Protein AF-A0A941DPS9-F1 (afdb_monomer)

Organism: NCBI:txid2828733

Solvent-accessible surface area (backbone atoms only — not comparable to full-atom values): 11671 Å² total; per-residue (Å²): 129,56,71,54,53,59,62,50,52,69,49,69,81,64,43,76,74,62,56,68,70,66,78,73,76,74,96,76,90,80,89,74,98,83,79,66,86,87,75,76,56,94,81,47,56,60,58,35,51,52,50,36,59,57,52,72,80,49,58,71,78,74,39,53,66,37,43,63,44,92,50,66,59,54,18,49,31,33,42,50,55,52,18,67,67,42,45,67,71,56,56,54,48,28,59,57,28,59,73,46,92,50,58,72,34,23,24,46,14,36,43,38,51,37,42,36,19,58,94,75,35,90,56,50,71,63,28,51,56,57,29,52,50,36,43,77,66,48,89,41,57,68,32,18,16,33,17,29,35,22,40,23,71,60,58,43,71,91,48,46,66,61,42,59,61,38,54,74,44,92,42,61,66,26,23,20,10,22,23,41,20,32,52,72,42,47,89,39,70,70,36,44,56,52,29,61,54,37,52,68,43,94,46,68,64,22,21,54,34,32,70,114

Secondary structure (DSSP, 8-state):
--HHHHHHHHHHTT-HHHHHHHTTS-------TTSSTTSS-SSSHHHHHHHHHHHTTS-HHHHGGGGG-SSHHHHHHHHHHHHHH--HHHHHHHHHHTT-SSHHHHHHHHHHHHHTTTTT-TTHHHHHHHHHHHHHH-S-HHHHHHHHHHHHHTT-GGGHHHHHHHTT-S-HHHHHHHHHHHHHTTTSHHHHHHHHHHTT-SSHHHHHHHH-

Foldseek 3Di:
DALLCVLCVLPVVLDPVNVVVPVPDDDDDDDDPPPPPPPDPPPCVVVLVVLLVVCLPDDLVVLLVQCVDPDPSSNSSSLSNQQCVLDPVVLVSLLVQCPDPDLSSNLSSLSSLLRHPPPVNPCLVVSLVSLLCQLVDPPDPSSVLSSLSSCLSSLVPVSLVSLLVQCPPPDPSNVLSSLQSLVSVVVDPSSLVSLVVQCVDPDPSSVVSSVD

InterPro domains:
  IPR004155 PBS lyase HEAT-like repeat [SM00567] (141-170)
  IPR004155 PBS lyase HEAT-like repeat [SM00567] (172-202)
  IPR011989 Armadillo-like helical [G3DSA:1.25.10.10] (41-211)
  IPR016024 Armadillo-type fold [SSF48371] (63-210)

Structure (mmCIF, N/CA/C/O backbone):
data_AF-A0A941DPS9-F1
#
_entry.id   AF-A0A941DPS9-F1
#
loop_
_atom_site.group_PDB
_atom_site.id
_atom_site.type_symbol
_atom_site.label_atom_id
_atom_site.label_alt_id
_atom_site.label_comp_id
_atom_site.label_asym_id
_atom_site.label_entity_id
_atom_site.label_seq_id
_atom_site.pdbx_PDB_ins_code
_atom_site.Cartn_x
_atom_site.Cartn_y
_atom_site.Cartn_z
_atom_site.occupancy
_atom_site.B_iso_or_equiv
_atom_site.auth_seq_id
_atom_site.auth_comp_id
_atom_site.auth_asym_id
_atom_site.auth_atom_id
_atom_site.pdbx_PDB_model_num
ATOM 1 N N . MET A 1 1 ? -11.766 -4.179 -10.931 1.00 48.03 1 MET A N 1
ATOM 2 C CA . MET A 1 1 ? -10.978 -2.941 -10.708 1.00 48.03 1 MET A CA 1
ATOM 3 C C . MET A 1 1 ? -9.519 -3.310 -10.480 1.00 48.03 1 MET A C 1
ATOM 5 O O . MET A 1 1 ? -9.296 -4.259 -9.739 1.00 48.03 1 MET A O 1
ATOM 9 N N . LYS A 1 2 ? -8.562 -2.593 -11.088 1.00 64.56 2 LYS A N 1
ATOM 10 C CA . LYS A 1 2 ? -7.108 -2.858 -10.969 1.00 64.56 2 LYS A CA 1
ATOM 11 C C . LYS A 1 2 ? -6.650 -2.672 -9.516 1.00 64.56 2 LYS A C 1
ATOM 13 O O . LYS A 1 2 ? -7.158 -1.764 -8.861 1.00 64.56 2 LYS A O 1
ATOM 18 N N . LYS A 1 3 ? -5.711 -3.470 -8.987 1.00 66.44 3 LYS A N 1
ATOM 19 C CA . LYS A 1 3 ? -5.347 -3.442 -7.545 1.00 66.44 3 LYS A CA 1
ATOM 20 C C . LYS A 1 3 ? -4.896 -2.052 -7.071 1.00 66.44 3 LYS A C 1
ATOM 22 O O . LYS A 1 3 ? -5.374 -1.577 -6.044 1.00 66.44 3 LYS A O 1
ATOM 27 N N . CYS A 1 4 ? -4.079 -1.351 -7.858 1.00 59.41 4 CYS A N 1
ATOM 28 C CA . CYS A 1 4 ? -3.656 0.015 -7.528 1.00 59.41 4 CYS A CA 1
ATOM 29 C C . CYS A 1 4 ? -4.832 1.004 -7.606 1.00 59.41 4 CYS A C 1
ATOM 31 O O . CYS A 1 4 ? -4.974 1.850 -6.737 1.00 59.41 4 CYS A O 1
ATOM 33 N N . GLN A 1 5 ? -5.766 0.827 -8.549 1.00 60.44 5 GLN A N 1
ATOM 34 C CA . GLN A 1 5 ? -7.027 1.582 -8.563 1.00 60.44 5 GLN A CA 1
ATOM 35 C C . GLN A 1 5 ? -7.910 1.281 -7.356 1.00 60.44 5 GLN A C 1
ATOM 37 O O . GLN A 1 5 ? -8.575 2.191 -6.915 1.00 60.44 5 GLN A O 1
ATOM 42 N N . GLN A 1 6 ? -7.940 0.062 -6.812 1.00 64.25 6 GLN A N 1
ATOM 43 C CA . GLN A 1 6 ? -8.721 -0.245 -5.603 1.00 64.25 6 GLN A CA 1
ATOM 44 C C . GLN A 1 6 ? -8.126 0.396 -4.346 1.00 64.25 6 GLN A C 1
ATOM 46 O O . GLN A 1 6 ? -8.851 0.721 -3.409 1.00 64.25 6 GLN A O 1
ATOM 51 N N . ILE A 1 7 ? -6.800 0.549 -4.314 1.00 62.88 7 ILE A N 1
ATOM 52 C CA . ILE A 1 7 ? -6.100 1.267 -3.249 1.00 62.88 7 ILE A CA 1
ATOM 53 C C . ILE A 1 7 ? -6.408 2.770 -3.373 1.00 62.88 7 ILE A C 1
ATOM 55 O O . ILE A 1 7 ? -6.784 3.383 -2.382 1.00 62.88 7 ILE A O 1
ATOM 59 N N . LEU A 1 8 ? -6.372 3.324 -4.591 1.00 51.59 8 LEU A N 1
ATOM 60 C CA . LEU A 1 8 ? -6.600 4.750 -4.870 1.00 51.59 8 LEU A CA 1
ATOM 61 C C . LEU A 1 8 ? -8.085 5.160 -4.975 1.00 51.59 8 LEU A C 1
ATOM 63 O O . LEU A 1 8 ? -8.436 6.317 -4.792 1.00 51.59 8 LEU A O 1
ATOM 67 N N . SER A 1 9 ? -9.012 4.260 -5.302 1.00 51.12 9 SER A N 1
ATOM 68 C CA . SER A 1 9 ? -10.447 4.582 -5.400 1.00 51.12 9 SER A CA 1
ATOM 69 C C . SER A 1 9 ? -11.035 4.868 -4.025 1.00 51.12 9 SER A C 1
ATOM 71 O O . SER A 1 9 ? -11.965 5.659 -3.909 1.00 51.12 9 SER A O 1
ATOM 73 N N . ARG A 1 10 ? -10.406 4.329 -2.973 1.00 55.97 10 ARG A N 1
ATOM 74 C CA . ARG A 1 10 ? -10.637 4.734 -1.583 1.00 55.97 10 ARG A CA 1
ATOM 75 C C . ARG A 1 10 ? -10.317 6.224 -1.334 1.00 55.97 10 ARG A C 1
ATOM 77 O O . ARG A 1 10 ? -10.737 6.737 -0.305 1.00 55.97 10 ARG A O 1
ATOM 84 N N . GLU A 1 11 ? -9.635 6.908 -2.266 1.00 42.12 11 GLU A N 1
ATOM 85 C CA . GLU A 1 11 ? -9.254 8.336 -2.226 1.00 42.12 11 GLU A CA 1
ATOM 86 C C . GLU A 1 11 ? -10.226 9.270 -2.974 1.00 42.12 11 GLU A C 1
ATOM 88 O O . GLU A 1 11 ? -10.460 10.403 -2.558 1.00 42.12 11 GLU A O 1
ATOM 93 N N . ARG A 1 12 ? -10.815 8.854 -4.109 1.00 41.12 12 ARG A N 1
ATOM 94 C CA . ARG A 1 12 ? -11.741 9.735 -4.869 1.00 41.12 12 ARG A CA 1
ATOM 95 C C . ARG A 1 12 ? -13.028 10.042 -4.097 1.00 41.12 12 ARG A C 1
ATOM 97 O O . ARG A 1 12 ? -13.607 11.114 -4.260 1.00 41.12 12 ARG A O 1
ATOM 104 N N . GLU A 1 13 ? -13.42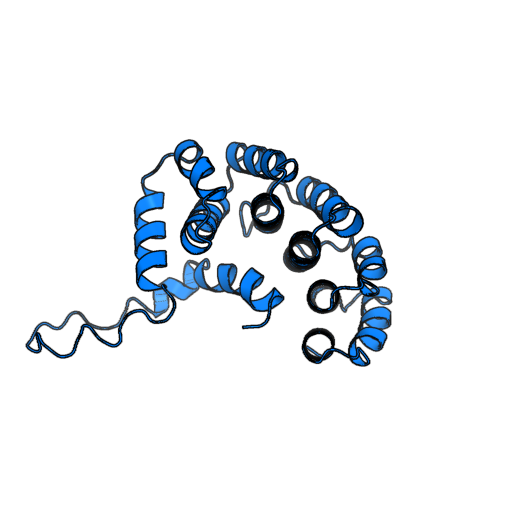4 9.126 -3.223 1.00 43.69 13 GLU A N 1
ATOM 105 C CA . GLU A 1 13 ? -14.581 9.230 -2.327 1.00 43.69 13 GLU A CA 1
ATOM 106 C C . GLU A 1 13 ? -14.266 10.011 -1.022 1.00 43.69 13 GLU A C 1
ATOM 108 O O . GLU A 1 13 ? -15.128 10.169 -0.149 1.00 43.69 13 GLU A O 1
ATOM 113 N N . SER A 1 14 ? -13.026 10.490 -0.834 1.00 40.88 14 SER A N 1
ATOM 114 C CA . SER A 1 14 ? -12.584 11.247 0.351 1.00 40.88 14 SER A CA 1
ATOM 115 C C . SER A 1 14 ? -12.301 12.729 0.090 1.00 40.88 14 SER A C 1
ATOM 117 O O . SER A 1 14 ? -11.953 13.435 1.033 1.00 40.88 14 SER A O 1
ATOM 119 N N . ASN A 1 15 ? -12.506 13.237 -1.132 1.00 39.66 15 ASN A N 1
ATOM 120 C CA . ASN A 1 15 ? -12.437 14.675 -1.404 1.00 39.66 15 ASN A CA 1
ATOM 121 C C . ASN A 1 15 ? -13.756 15.372 -0.983 1.00 39.66 15 ASN A C 1
ATOM 123 O O . ASN A 1 15 ? -14.803 15.096 -1.569 1.00 39.66 15 ASN A O 1
ATOM 127 N N . PRO A 1 16 ? -13.758 16.306 -0.011 1.00 40.34 16 PRO A N 1
ATOM 128 C CA . PRO A 1 16 ? -14.966 17.048 0.366 1.00 40.34 16 PRO A CA 1
ATOM 129 C C . PRO A 1 16 ? -15.559 17.868 -0.789 1.00 40.34 16 PRO A C 1
ATOM 131 O O . PRO A 1 16 ? -16.744 18.197 -0.762 1.00 40.34 16 PRO A O 1
ATOM 134 N N . GLU A 1 17 ? -14.750 18.212 -1.796 1.00 35.56 17 GLU A N 1
ATOM 135 C CA . GLU A 1 17 ? -15.192 18.974 -2.966 1.00 35.56 17 GLU A CA 1
ATOM 136 C C . GLU A 1 17 ? -15.944 18.121 -3.999 1.00 35.56 17 GLU A C 1
ATOM 138 O O . GLU A 1 17 ? -16.830 18.657 -4.662 1.00 35.56 17 GLU A O 1
ATOM 143 N N . SER A 1 18 ? -15.676 16.809 -4.103 1.00 37.94 18 SER A N 1
ATOM 144 C CA . SER A 1 18 ? -16.429 15.915 -5.005 1.00 37.94 18 SER A CA 1
ATOM 145 C C . SER A 1 18 ? -17.818 15.559 -4.462 1.00 37.94 18 SER A C 1
ATOM 147 O O . SER A 1 18 ? -18.744 15.337 -5.235 1.00 37.94 18 SER A O 1
ATOM 149 N N . LEU A 1 19 ? -17.997 15.597 -3.137 1.00 37.50 19 LEU A N 1
ATOM 150 C CA . LEU A 1 19 ? -19.280 15.347 -2.465 1.00 37.50 19 LEU A CA 1
ATOM 151 C C . LEU A 1 19 ? -20.280 16.509 -2.621 1.00 37.50 19 LEU A C 1
ATOM 153 O O . LEU A 1 19 ? -21.489 16.297 -2.615 1.00 37.50 19 LEU A O 1
ATOM 157 N N . ARG A 1 20 ? -19.807 17.749 -2.820 1.00 34.50 20 ARG A N 1
ATOM 158 C CA . ARG A 1 20 ? -20.691 18.928 -2.949 1.00 34.50 20 ARG A CA 1
ATOM 159 C C . ARG A 1 20 ? -21.483 18.972 -4.259 1.00 34.50 20 ARG A C 1
ATOM 161 O O . ARG A 1 20 ? -22.494 19.672 -4.319 1.00 34.50 20 ARG A O 1
ATOM 168 N N . SER A 1 21 ? -21.034 18.278 -5.305 1.00 33.59 21 SER A N 1
ATOM 169 C CA . SER A 1 21 ? -21.719 18.253 -6.605 1.00 33.59 21 SER A CA 1
ATOM 170 C C . SER A 1 21 ? -22.826 17.201 -6.701 1.00 33.59 21 SER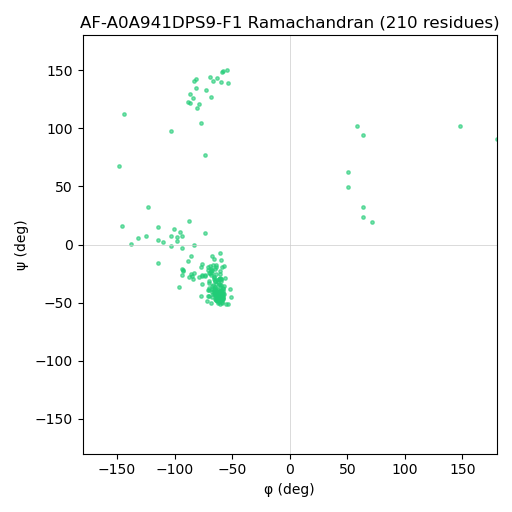 A C 1
ATOM 172 O O . SER A 1 21 ? -23.758 17.394 -7.480 1.00 33.59 21 SER A O 1
ATOM 174 N N . GLU A 1 22 ? -22.757 16.123 -5.916 1.00 36.16 22 GLU A N 1
ATOM 175 C CA . GLU A 1 22 ? -23.679 14.980 -6.027 1.00 36.16 22 GLU A CA 1
ATOM 176 C C . GLU A 1 22 ? -24.908 15.097 -5.102 1.00 36.16 22 GLU A C 1
ATOM 178 O O . GLU A 1 22 ? -25.978 14.591 -5.436 1.00 36.16 22 GLU A O 1
ATOM 183 N N . ASP A 1 23 ? -24.836 15.900 -4.033 1.00 32.00 23 ASP A N 1
ATOM 184 C CA . ASP A 1 23 ? -25.935 16.126 -3.072 1.00 32.00 23 ASP A CA 1
ATOM 185 C C . ASP A 1 23 ? -27.097 17.014 -3.592 1.00 32.00 23 ASP A C 1
ATOM 187 O O . ASP A 1 23 ? -27.980 17.416 -2.831 1.00 32.00 23 ASP A O 1
ATOM 191 N N . ARG A 1 24 ? -27.149 17.347 -4.893 1.00 29.64 24 ARG A N 1
ATOM 192 C CA . ARG A 1 24 ? -28.204 18.212 -5.472 1.00 29.64 24 ARG A CA 1
ATOM 193 C C . ARG A 1 24 ? -29.365 17.495 -6.165 1.00 29.64 24 ARG A C 1
ATOM 195 O O . ARG A 1 24 ? -30.235 18.176 -6.711 1.00 29.64 24 ARG A O 1
ATOM 202 N N . VAL A 1 25 ? -29.465 16.166 -6.116 1.00 29.55 25 VAL A N 1
ATOM 203 C CA . VAL A 1 25 ? -30.556 15.452 -6.805 1.00 29.55 25 VAL A CA 1
ATOM 204 C C . VAL A 1 25 ? -31.663 14.984 -5.848 1.00 29.55 25 VAL A C 1
ATOM 206 O O . VAL A 1 25 ? -31.616 13.918 -5.254 1.00 29.55 25 VAL A O 1
ATOM 209 N N . MET A 1 26 ? -32.711 15.815 -5.809 1.00 26.67 26 MET A N 1
ATOM 210 C CA . MET A 1 26 ? -34.135 15.501 -5.610 1.00 26.67 26 MET A CA 1
ATOM 211 C C . MET A 1 26 ? -34.617 14.873 -4.289 1.00 26.67 26 MET A C 1
ATOM 213 O O . MET A 1 26 ? -34.867 13.676 -4.179 1.00 26.67 26 MET A O 1
ATOM 217 N N . VAL A 1 27 ? -35.057 15.759 -3.390 1.00 30.56 27 VAL A N 1
ATOM 218 C CA . VAL A 1 27 ? -36.291 15.547 -2.620 1.00 30.56 27 VAL A CA 1
ATOM 219 C C . VAL A 1 27 ? -37.483 15.862 -3.531 1.00 30.56 27 VAL A C 1
ATOM 221 O O . VAL A 1 27 ? -37.798 17.026 -3.780 1.00 30.56 27 VAL A O 1
ATOM 224 N N . ARG A 1 28 ? -38.178 14.833 -4.025 1.00 27.39 28 ARG A N 1
ATOM 225 C CA . ARG A 1 28 ? -39.587 14.946 -4.431 1.00 27.39 28 ARG A CA 1
ATOM 226 C C . ARG A 1 28 ? -40.318 13.650 -4.097 1.00 27.39 28 ARG A C 1
ATOM 228 O O . ARG A 1 28 ? -40.038 12.592 -4.646 1.00 27.39 28 ARG A O 1
ATOM 235 N N . ALA A 1 29 ? -41.233 13.764 -3.142 1.00 35.91 29 ALA A N 1
ATOM 236 C CA . ALA A 1 29 ? -42.100 12.697 -2.676 1.00 35.91 29 ALA A CA 1
ATOM 237 C C . ALA A 1 29 ? -43.093 12.261 -3.766 1.00 35.91 29 ALA A C 1
ATOM 239 O O . ALA A 1 29 ? -43.680 13.107 -4.440 1.00 35.91 29 ALA A O 1
ATOM 240 N N . GLY A 1 30 ? -43.349 10.953 -3.867 1.00 31.77 30 GLY A N 1
ATOM 241 C CA . GLY A 1 30 ? -44.535 10.433 -4.549 1.00 31.77 30 GLY A CA 1
ATOM 242 C C . GLY A 1 30 ? -44.355 9.084 -5.244 1.00 31.77 30 GLY A C 1
ATOM 243 O O . GLY A 1 30 ? -43.892 9.040 -6.371 1.00 31.77 30 GLY A O 1
ATOM 244 N N . LYS A 1 31 ? -44.861 8.025 -4.593 1.00 39.06 31 LYS A N 1
ATOM 245 C CA . LYS A 1 31 ? -45.321 6.741 -5.167 1.00 39.06 31 LYS A CA 1
ATOM 246 C C . LYS A 1 31 ? -44.308 5.917 -5.986 1.00 39.06 31 LYS A C 1
ATOM 248 O O . LYS A 1 31 ? -44.212 6.117 -7.182 1.00 39.06 31 LYS A O 1
ATOM 253 N N . THR A 1 32 ? -43.744 4.869 -5.368 1.00 32.62 32 THR A N 1
ATOM 254 C CA . THR A 1 32 ? -43.595 3.503 -5.944 1.00 32.62 32 THR A CA 1
ATOM 255 C C . THR A 1 32 ? -42.895 2.588 -4.937 1.00 32.62 32 THR A C 1
ATOM 257 O O . THR A 1 32 ? -41.673 2.489 -4.907 1.00 32.62 32 THR A O 1
ATOM 260 N N . ASN A 1 33 ? -43.672 1.905 -4.098 1.00 33.22 33 ASN A N 1
ATOM 261 C CA . ASN A 1 33 ? -43.161 1.131 -2.963 1.00 33.22 33 ASN A CA 1
ATOM 262 C C . ASN A 1 33 ? -42.775 -0.327 -3.300 1.00 33.22 33 ASN A C 1
ATOM 264 O O . ASN A 1 33 ? -42.752 -1.148 -2.397 1.00 33.22 33 ASN A O 1
ATOM 268 N N . ASN A 1 34 ? -42.521 -0.685 -4.569 1.00 32.28 34 ASN A N 1
ATOM 269 C CA . ASN A 1 34 ? -42.306 -2.097 -4.949 1.00 32.28 34 ASN A CA 1
ATOM 270 C C . ASN A 1 34 ? -41.295 -2.355 -6.088 1.00 32.28 34 ASN A C 1
ATOM 272 O O . ASN A 1 34 ? -41.253 -3.454 -6.628 1.00 32.28 34 ASN A O 1
ATOM 276 N N . MET A 1 35 ? -40.452 -1.379 -6.444 1.00 29.36 35 MET A N 1
ATOM 277 C CA . MET A 1 35 ? -39.379 -1.552 -7.451 1.00 29.36 35 MET A CA 1
ATOM 278 C C . MET A 1 35 ? -37.981 -1.178 -6.930 1.00 29.36 35 MET A C 1
ATOM 280 O O . MET A 1 35 ? -37.020 -1.134 -7.688 1.00 29.36 35 MET A O 1
ATOM 284 N N . ILE A 1 36 ? -37.867 -0.890 -5.632 1.00 40.06 36 ILE A N 1
ATOM 285 C CA . ILE A 1 36 ? -36.700 -0.218 -5.046 1.00 40.06 36 ILE A CA 1
ATOM 286 C C . ILE A 1 36 ? -35.671 -1.227 -4.500 1.00 40.06 36 ILE A C 1
ATOM 288 O O . ILE A 1 36 ? -34.498 -0.911 -4.398 1.00 40.06 36 ILE A O 1
ATOM 292 N N . THR A 1 37 ? -36.032 -2.477 -4.206 1.00 37.91 37 THR A N 1
ATOM 293 C CA . THR A 1 37 ? -35.154 -3.359 -3.412 1.00 37.91 37 THR A CA 1
ATOM 294 C C . THR A 1 37 ? -34.135 -4.186 -4.203 1.00 37.91 37 THR A C 1
ATOM 296 O O . THR A 1 37 ? -33.199 -4.699 -3.599 1.00 37.91 37 THR A O 1
ATOM 299 N N . SER A 1 38 ? -34.248 -4.318 -5.530 1.00 36.94 38 SER A N 1
ATOM 300 C CA . SER A 1 38 ? -33.411 -5.262 -6.299 1.00 36.94 38 SER A CA 1
ATOM 301 C C . SER A 1 38 ? -32.184 -4.649 -6.989 1.00 36.94 38 SER A C 1
ATOM 303 O O . SER A 1 38 ? -31.488 -5.357 -7.717 1.00 36.94 38 SER A O 1
ATOM 305 N N . GLY A 1 39 ? -31.917 -3.349 -6.809 1.00 44.03 39 GLY A N 1
ATOM 306 C CA . GLY A 1 39 ? -30.905 -2.631 -7.599 1.00 44.03 39 GLY A CA 1
ATOM 307 C C . GLY A 1 39 ? -29.987 -1.658 -6.857 1.00 44.03 39 GLY A C 1
ATOM 308 O O . GLY A 1 39 ? -29.160 -1.045 -7.519 1.00 44.03 39 GLY A O 1
ATOM 309 N N . ILE A 1 40 ? -30.111 -1.489 -5.536 1.00 50.19 40 ILE A N 1
ATOM 310 C CA . ILE A 1 40 ? -29.523 -0.319 -4.850 1.00 50.19 40 ILE A CA 1
ATOM 311 C C . ILE A 1 40 ? -28.050 -0.474 -4.457 1.00 50.19 40 ILE A C 1
ATOM 313 O O . ILE A 1 40 ? -27.358 0.532 -4.382 1.00 50.19 40 ILE A O 1
ATOM 317 N N . ASP A 1 41 ? -27.539 -1.685 -4.215 1.00 55.53 41 ASP A N 1
ATOM 318 C CA . ASP A 1 41 ? -26.205 -1.813 -3.607 1.00 55.53 41 ASP A CA 1
ATOM 319 C C . ASP A 1 41 ? -25.446 -3.064 -4.066 1.00 55.53 41 ASP A C 1
ATOM 321 O O . ASP A 1 41 ? -25.243 -4.006 -3.302 1.00 55.53 41 ASP A O 1
ATOM 325 N N . LYS A 1 42 ? -25.056 -3.120 -5.346 1.00 54.75 42 LYS A N 1
ATOM 326 C CA . LYS A 1 42 ? -24.281 -4.263 -5.871 1.00 54.75 42 LYS A CA 1
ATOM 327 C C . LYS A 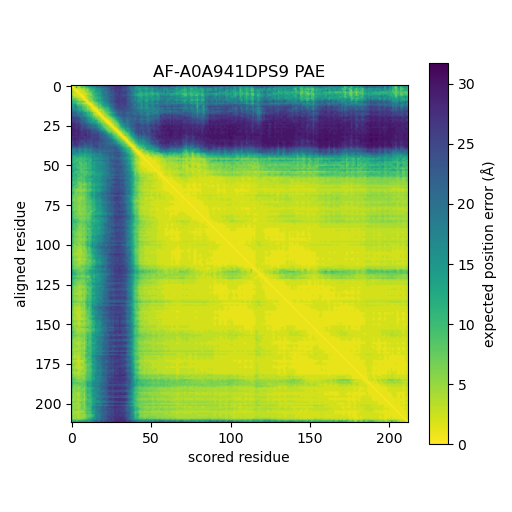1 42 ? -22.849 -4.319 -5.327 1.00 54.75 42 LYS A C 1
ATOM 329 O O . LYS A 1 42 ? -22.288 -5.409 -5.249 1.00 54.75 42 LYS A O 1
ATOM 334 N N . ASP A 1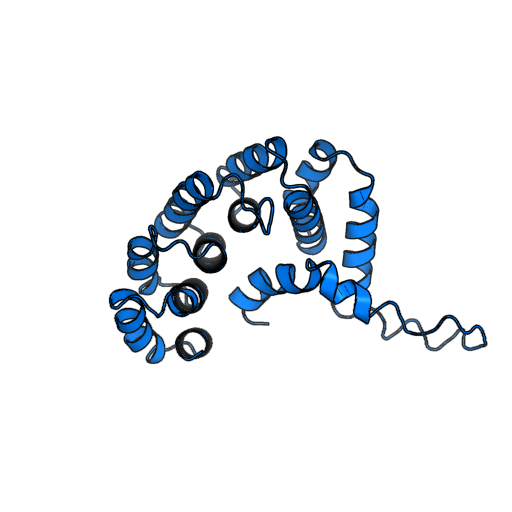 43 ? -22.308 -3.179 -4.900 1.00 59.56 43 ASP A N 1
ATOM 335 C CA . ASP A 1 43 ? -20.900 -3.029 -4.518 1.00 59.56 43 ASP A CA 1
ATOM 336 C C . ASP A 1 43 ? -20.695 -2.712 -3.021 1.00 59.56 43 ASP A C 1
ATOM 338 O O . ASP A 1 43 ? -19.562 -2.537 -2.560 1.00 59.56 43 ASP A O 1
ATOM 342 N N . GLY A 1 44 ? -21.775 -2.683 -2.229 1.00 67.06 44 GLY A N 1
ATOM 343 C CA . GLY A 1 44 ? -21.726 -2.364 -0.798 1.00 67.06 44 GLY A CA 1
ATOM 344 C C . GLY A 1 44 ? -21.436 -0.886 -0.506 1.00 67.06 44 GLY A C 1
ATOM 345 O O . GLY A 1 44 ? -20.975 -0.561 0.589 1.00 67.06 44 GLY A O 1
ATOM 346 N N . GLU A 1 45 ? -21.647 0.002 -1.477 1.00 67.94 45 GLU A N 1
ATOM 347 C CA . GLU A 1 45 ? -21.470 1.451 -1.370 1.00 67.94 45 GLU A CA 1
ATOM 348 C C . GLU A 1 45 ? -22.433 2.070 -0.360 1.00 67.94 45 GLU A C 1
ATOM 350 O O . GLU A 1 45 ? -22.010 2.870 0.477 1.00 67.94 45 GLU A O 1
ATOM 355 N N . SER A 1 46 ? -23.704 1.654 -0.367 1.00 75.94 46 SER A N 1
ATOM 356 C CA . SER A 1 46 ? -24.685 2.160 0.603 1.00 75.94 46 SER A CA 1
ATOM 357 C C . SER A 1 46 ? -24.293 1.744 2.018 1.00 75.94 46 SER A C 1
ATOM 359 O O . SER A 1 46 ? -24.274 2.566 2.938 1.00 75.94 46 SER A O 1
ATOM 361 N N . LEU A 1 47 ? -23.892 0.480 2.190 1.00 74.50 47 LEU A N 1
ATOM 362 C CA . LEU A 1 47 ? -23.377 -0.008 3.467 1.00 74.50 47 LEU A CA 1
ATOM 363 C C . LEU A 1 47 ? -22.103 0.738 3.893 1.00 74.50 47 LEU A C 1
ATOM 365 O O . LEU A 1 47 ? -21.978 1.119 5.056 1.00 74.50 47 LEU A O 1
ATOM 369 N N . ARG A 1 48 ? -21.170 0.995 2.969 1.00 70.38 48 ARG A N 1
ATOM 370 C CA . ARG A 1 48 ? -19.937 1.748 3.241 1.00 70.38 48 ARG A CA 1
ATOM 371 C C . ARG A 1 48 ? -20.241 3.166 3.718 1.00 70.38 48 ARG A C 1
ATOM 373 O O . ARG A 1 48 ? -19.637 3.602 4.696 1.00 70.38 48 ARG A O 1
ATOM 380 N N . LEU A 1 49 ? -21.165 3.869 3.062 1.00 74.00 49 LEU A N 1
ATOM 381 C CA . LEU A 1 49 ? -21.571 5.225 3.439 1.00 74.00 49 LEU A CA 1
ATOM 382 C C . LEU A 1 49 ? -22.218 5.254 4.823 1.00 74.00 49 LEU A C 1
ATOM 384 O O . LEU A 1 49 ? -21.874 6.113 5.632 1.00 74.00 49 LEU A O 1
ATOM 388 N N . LEU A 1 50 ? -23.095 4.295 5.127 1.00 80.50 50 LEU A N 1
ATOM 389 C CA . LEU A 1 50 ? -23.728 4.186 6.443 1.00 80.50 50 LEU A CA 1
ATOM 390 C C . LEU A 1 50 ? -22.705 3.901 7.546 1.00 80.50 50 LEU A C 1
ATOM 392 O O . LEU A 1 50 ? -22.734 4.557 8.587 1.00 80.50 50 LEU A O 1
ATOM 396 N N . VAL A 1 51 ? -21.769 2.976 7.308 1.00 80.31 51 VAL A N 1
ATOM 397 C CA . VAL A 1 51 ? -20.676 2.694 8.250 1.00 80.31 51 VAL A CA 1
ATOM 398 C C . VAL A 1 51 ? -19.804 3.936 8.434 1.00 80.31 51 VAL A C 1
ATOM 400 O O . VAL A 1 51 ? -19.545 4.332 9.565 1.00 80.31 51 VAL A O 1
ATOM 403 N N . ALA A 1 52 ? -19.401 4.604 7.351 1.00 78.31 52 ALA A N 1
ATOM 404 C CA . ALA A 1 52 ? -18.596 5.820 7.430 1.00 78.31 52 ALA A CA 1
ATOM 405 C C . ALA A 1 52 ? -19.322 6.943 8.189 1.00 78.31 52 ALA A C 1
ATOM 407 O O . ALA A 1 52 ? -18.713 7.619 9.012 1.00 78.31 52 ALA A O 1
ATOM 408 N N . GLN A 1 53 ? -20.624 7.125 7.958 1.00 82.25 53 GLN A N 1
ATOM 409 C CA . GLN A 1 53 ? -21.437 8.102 8.677 1.00 82.25 53 GLN A CA 1
ATOM 410 C C . GLN A 1 53 ? -21.526 7.773 10.170 1.00 82.25 53 GLN A C 1
ATOM 412 O O . GLN A 1 53 ? -21.433 8.679 10.996 1.00 82.25 53 GLN A O 1
ATOM 417 N N . ALA A 1 54 ? -21.672 6.492 10.517 1.00 85.75 54 ALA A N 1
ATOM 418 C CA . ALA A 1 54 ? -21.702 6.049 11.904 1.00 85.75 54 ALA A CA 1
ATOM 419 C C . ALA A 1 54 ? -20.365 6.302 12.616 1.00 85.75 54 ALA A C 1
ATOM 421 O O . ALA A 1 54 ? -20.363 6.765 13.750 1.00 85.75 54 ALA A O 1
ATOM 422 N N . LEU A 1 55 ? -19.229 6.062 11.955 1.00 88.94 55 LEU A N 1
ATOM 423 C CA . LEU A 1 55 ? -17.903 6.220 12.565 1.00 88.94 55 LEU A CA 1
ATOM 424 C C . LEU A 1 55 ? -17.536 7.681 12.876 1.00 88.94 55 LEU A C 1
ATOM 426 O O . LEU A 1 55 ? -16.744 7.923 13.783 1.00 88.94 55 LEU A O 1
ATOM 430 N N . ARG A 1 56 ? -18.145 8.668 12.206 1.00 88.25 56 ARG A N 1
ATOM 431 C CA . ARG A 1 56 ? -17.885 10.100 12.467 1.00 88.25 56 ARG A CA 1
ATOM 432 C C . ARG A 1 56 ? -18.190 10.530 13.900 1.00 88.25 56 ARG A C 1
ATOM 434 O O . ARG A 1 56 ? -17.559 11.455 14.396 1.00 88.25 56 ARG A O 1
ATOM 441 N N . SER A 1 57 ? -19.152 9.888 14.562 1.00 88.94 57 SER A N 1
ATOM 442 C CA . SER A 1 57 ? -19.504 10.208 15.950 1.00 88.94 57 SER A CA 1
ATOM 443 C C . SER A 1 57 ? -18.642 9.478 16.982 1.00 88.94 57 SER A C 1
ATOM 445 O O . SER A 1 57 ? -18.722 9.795 18.168 1.00 88.94 57 SER A O 1
ATOM 447 N N . TYR A 1 58 ? -17.823 8.512 16.558 1.00 92.25 58 TYR A N 1
ATOM 448 C CA . TYR A 1 58 ? -16.983 7.729 17.459 1.00 92.25 58 TYR A CA 1
ATOM 449 C C . TYR A 1 58 ? -15.692 8.489 17.776 1.00 92.25 58 TYR A C 1
ATOM 451 O O . TYR A 1 58 ? -15.102 9.077 16.865 1.00 92.25 58 TYR A O 1
ATOM 459 N N . PRO A 1 59 ? -15.192 8.440 19.024 1.00 94.38 59 PRO A N 1
ATOM 460 C CA . PRO A 1 59 ? -13.822 8.834 19.338 1.00 94.38 59 PRO A CA 1
ATOM 461 C C . PRO A 1 59 ? -12.816 8.014 18.528 1.00 94.38 59 PRO A C 1
ATOM 463 O O . PRO A 1 59 ? -13.072 6.855 18.199 1.00 94.38 59 PRO A O 1
ATOM 466 N N . THR A 1 60 ? -11.668 8.601 18.207 1.00 93.44 60 THR A N 1
ATOM 467 C CA . THR A 1 60 ? -10.685 8.011 17.286 1.00 93.44 60 THR A CA 1
ATOM 468 C C . THR A 1 60 ? -10.174 6.656 17.754 1.00 93.44 60 THR A C 1
ATOM 470 O O . THR A 1 60 ? -10.110 5.706 16.977 1.00 93.44 60 THR A O 1
ATOM 473 N N . GLU A 1 61 ? -9.907 6.529 19.043 1.00 94.44 61 GLU A N 1
ATOM 474 C CA . GLU A 1 61 ? -9.452 5.303 19.687 1.00 94.44 61 GLU A CA 1
ATOM 475 C C . GLU A 1 61 ? -10.501 4.188 19.594 1.00 94.44 61 GLU A C 1
ATOM 477 O O . GLU A 1 61 ? -10.163 3.012 19.500 1.00 94.44 61 GLU A O 1
ATOM 482 N N . SER A 1 62 ? -11.789 4.546 19.559 1.00 95.38 62 SER A N 1
ATOM 483 C CA . SER A 1 62 ? -12.876 3.577 19.377 1.00 95.38 62 SER A CA 1
ATOM 484 C C . SER A 1 62 ? -13.002 3.095 17.929 1.00 95.38 62 SER A C 1
ATOM 486 O O . SER A 1 62 ? -13.643 2.077 17.683 1.00 95.38 62 SER A O 1
ATOM 488 N N . ILE A 1 63 ? -12.398 3.801 16.966 1.00 95.38 63 ILE A N 1
ATOM 489 C CA . ILE A 1 63 ? -12.394 3.412 15.549 1.00 95.38 63 ILE A CA 1
ATOM 490 C C . ILE A 1 63 ? -11.286 2.398 15.256 1.00 95.38 63 ILE A C 1
ATOM 492 O O . ILE A 1 63 ? -11.428 1.557 14.369 1.00 95.38 63 ILE A O 1
ATOM 496 N N . HIS A 1 64 ? -10.188 2.455 16.008 1.00 96.12 64 HIS A N 1
ATOM 497 C CA . HIS A 1 64 ? -8.991 1.648 15.783 1.00 96.12 64 HIS A CA 1
ATOM 498 C C . HIS A 1 64 ? -9.242 0.137 15.636 1.00 96.12 64 HIS A C 1
ATOM 500 O O . HIS A 1 64 ? -8.751 -0.422 14.653 1.00 96.12 64 HIS A O 1
ATOM 506 N N . PRO A 1 65 ? -10.067 -0.532 16.469 1.00 95.75 65 PRO A N 1
ATOM 507 C CA . PRO A 1 65 ? -10.333 -1.963 16.300 1.00 95.75 65 PRO A CA 1
ATOM 508 C C . PRO A 1 65 ? -10.983 -2.316 14.953 1.00 95.75 65 PRO A C 1
ATOM 510 O O . PRO A 1 65 ? -10.758 -3.401 14.416 1.00 95.75 65 PRO A O 1
ATOM 513 N N . PHE A 1 66 ? -11.754 -1.397 14.358 1.00 94.94 66 PHE A N 1
ATOM 514 C CA . PHE A 1 66 ? -12.383 -1.619 13.053 1.00 94.94 66 PHE A CA 1
ATOM 515 C C . PHE A 1 66 ? -11.370 -1.654 11.907 1.00 94.94 66 PHE A C 1
ATOM 517 O O . PHE A 1 66 ? -11.671 -2.218 10.856 1.00 94.94 66 PHE A O 1
ATOM 524 N N . LEU A 1 67 ? -10.156 -1.130 12.103 1.00 94.69 67 LEU A N 1
ATOM 525 C CA . LEU A 1 67 ? -9.053 -1.288 11.153 1.00 94.69 67 LEU A CA 1
ATOM 526 C C . LEU A 1 67 ? -8.607 -2.750 11.035 1.00 94.69 67 LEU A C 1
ATOM 528 O O . LEU A 1 67 ? -8.031 -3.131 10.025 1.00 94.69 67 LEU A O 1
ATOM 532 N N . GLU A 1 68 ? -8.902 -3.604 12.012 1.00 95.50 68 GLU A N 1
ATOM 533 C CA . GLU A 1 68 ? -8.503 -5.017 12.011 1.00 95.50 68 GLU A CA 1
ATOM 534 C C . GLU A 1 68 ? -9.634 -5.984 11.647 1.00 95.50 68 GLU A C 1
ATOM 536 O O . GLU A 1 68 ? -9.419 -7.206 11.585 1.00 95.50 68 GLU A O 1
ATOM 541 N N . ASP A 1 69 ? -10.830 -5.447 11.396 1.00 93.94 69 ASP A N 1
ATOM 542 C CA . ASP A 1 69 ? -12.032 -6.215 11.086 1.00 93.94 69 ASP A CA 1
ATOM 543 C C . ASP A 1 69 ? -11.789 -7.165 9.904 1.00 93.94 69 ASP A C 1
ATOM 545 O O . ASP A 1 69 ? -10.980 -6.877 9.031 1.00 93.94 69 ASP A O 1
ATOM 549 N N . LYS A 1 70 ? -12.455 -8.320 9.825 1.00 90.00 70 LYS A N 1
ATOM 550 C CA . LYS A 1 70 ? -12.272 -9.244 8.685 1.00 90.00 70 LYS A CA 1
ATOM 551 C C . LYS A 1 70 ? -12.931 -8.726 7.405 1.00 90.00 70 LYS A C 1
ATOM 553 O O . LYS A 1 70 ? -12.457 -9.032 6.306 1.00 90.00 70 LYS A O 1
ATOM 558 N N . ASN A 1 71 ? -13.972 -7.911 7.527 1.00 85.06 71 ASN A N 1
ATOM 559 C CA . ASN A 1 71 ? -14.673 -7.289 6.422 1.00 85.06 71 ASN A CA 1
ATOM 560 C C . ASN A 1 71 ? -13.891 -6.077 5.894 1.00 85.06 71 ASN A C 1
ATOM 562 O O . ASN A 1 71 ? -13.634 -5.099 6.596 1.00 85.06 71 ASN A O 1
ATOM 566 N N . VAL A 1 72 ? -13.532 -6.132 4.612 1.00 83.06 72 VAL A N 1
ATOM 567 C CA . VAL A 1 72 ? -12.778 -5.067 3.943 1.00 83.06 72 VAL A CA 1
ATOM 568 C C . VAL A 1 72 ? -13.528 -3.732 3.916 1.00 83.06 72 VAL A C 1
ATOM 570 O O . VAL A 1 72 ? -12.877 -2.689 3.954 1.00 83.06 72 VAL A O 1
ATOM 573 N N . LEU A 1 73 ? -14.866 -3.739 3.887 1.00 81.81 73 LEU A N 1
ATOM 574 C CA . LEU A 1 73 ? -15.677 -2.519 3.899 1.00 81.81 73 LEU A CA 1
ATOM 575 C C . LEU A 1 73 ? -15.552 -1.789 5.238 1.00 81.81 73 LEU A C 1
ATOM 577 O O . LEU A 1 73 ? -15.311 -0.585 5.245 1.00 81.81 73 LEU A O 1
ATOM 581 N N . VAL A 1 74 ? -15.632 -2.528 6.349 1.00 87.81 74 VAL A N 1
ATOM 582 C CA . VAL A 1 74 ? -15.486 -1.980 7.707 1.00 87.81 74 VAL A CA 1
ATOM 583 C C . VAL A 1 74 ? -14.090 -1.388 7.887 1.00 87.81 74 VAL A C 1
ATOM 585 O O . VAL A 1 74 ? -13.965 -0.210 8.222 1.00 87.81 74 VAL A O 1
ATOM 588 N N . ARG A 1 75 ? -13.041 -2.150 7.539 1.00 90.75 75 ARG A N 1
ATOM 589 C CA . ARG A 1 75 ? -11.653 -1.656 7.602 1.00 90.75 75 ARG A CA 1
ATOM 590 C C . ARG A 1 75 ? -11.425 -0.409 6.756 1.00 90.75 75 ARG A C 1
ATOM 592 O O . ARG A 1 75 ? -10.732 0.505 7.189 1.00 90.75 75 ARG A O 1
ATOM 599 N N . SER A 1 76 ? -11.983 -0.369 5.545 1.00 84.50 76 SER A N 1
ATOM 600 C CA . SER A 1 76 ? -11.790 0.763 4.628 1.00 84.50 76 SER A CA 1
ATOM 601 C C . SER A 1 76 ? -12.521 2.016 5.114 1.00 84.50 76 SER A C 1
ATOM 603 O O . SER A 1 76 ? -11.967 3.108 5.022 1.00 84.50 76 SER A O 1
ATOM 605 N N . ALA A 1 77 ? -13.728 1.870 5.670 1.00 87.12 77 ALA A N 1
ATOM 606 C CA . ALA A 1 77 ? -14.470 2.982 6.261 1.00 87.12 77 ALA A CA 1
ATOM 607 C C . ALA A 1 77 ? -13.754 3.549 7.499 1.00 87.12 77 ALA A C 1
ATOM 609 O O . ALA A 1 77 ? -13.617 4.765 7.627 1.00 87.12 77 ALA A O 1
ATOM 610 N N . ALA A 1 78 ? -13.227 2.674 8.359 1.00 92.19 78 ALA A N 1
ATOM 611 C CA . ALA A 1 78 ? -12.428 3.068 9.515 1.00 92.19 78 ALA A CA 1
ATOM 612 C C . ALA A 1 78 ? -11.120 3.764 9.112 1.00 92.19 78 ALA A C 1
ATOM 614 O O . ALA A 1 78 ? -10.791 4.815 9.659 1.00 92.19 78 ALA A O 1
ATOM 615 N N . ALA A 1 79 ? -10.409 3.237 8.109 1.00 92.31 79 ALA A N 1
ATOM 616 C CA . ALA A 1 79 ? -9.185 3.856 7.606 1.00 92.31 79 ALA A CA 1
ATOM 617 C C . ALA A 1 79 ? -9.446 5.256 7.039 1.00 92.31 79 ALA A C 1
ATOM 619 O O . ALA A 1 79 ? -8.689 6.174 7.340 1.00 92.31 79 ALA A O 1
ATOM 620 N N . ARG A 1 80 ? -10.542 5.438 6.291 1.00 86.94 80 ARG A N 1
ATOM 621 C CA . ARG A 1 80 ? -10.956 6.746 5.764 1.00 86.94 80 ARG A CA 1
ATOM 622 C C . ARG A 1 80 ? -11.187 7.761 6.879 1.00 86.94 80 ARG A C 1
ATOM 624 O O . ARG A 1 80 ? -10.707 8.886 6.794 1.00 86.94 80 ARG A O 1
ATOM 631 N N . GLU A 1 81 ? -11.922 7.376 7.916 1.00 90.44 81 GLU A N 1
ATOM 632 C CA . GLU A 1 81 ? -12.219 8.278 9.029 1.00 90.44 81 GLU A CA 1
ATOM 633 C C . GLU A 1 81 ? -10.938 8.682 9.776 1.00 90.44 81 GLU A C 1
ATOM 635 O O . GLU A 1 81 ? -10.702 9.861 10.029 1.00 90.44 81 GLU A O 1
ATOM 640 N N . VAL A 1 82 ? -10.047 7.721 10.026 1.00 92.88 82 VAL A N 1
ATOM 641 C CA . VAL A 1 82 ? -8.731 7.967 10.630 1.00 92.88 82 VAL A CA 1
ATOM 642 C C . VAL A 1 82 ? -7.848 8.887 9.771 1.00 92.88 82 VAL A C 1
ATOM 644 O O . VAL A 1 82 ? -7.163 9.762 10.306 1.00 92.88 82 VAL A O 1
ATOM 647 N N . GLN A 1 83 ? -7.854 8.714 8.447 1.00 90.62 83 GLN A N 1
ATOM 648 C CA . GLN A 1 83 ? -7.104 9.562 7.514 1.00 90.62 83 GLN A CA 1
ATOM 649 C C . GLN A 1 83 ? -7.585 11.012 7.548 1.00 90.62 83 GLN A C 1
ATOM 651 O O . GLN A 1 83 ? -6.751 11.913 7.623 1.00 90.62 83 GLN A O 1
ATOM 656 N N . ILE A 1 84 ? -8.908 11.222 7.537 1.00 87.38 84 ILE A N 1
ATOM 657 C CA . ILE A 1 84 ? -9.536 12.551 7.587 1.00 87.38 84 ILE A CA 1
ATOM 658 C C . ILE A 1 84 ? -9.171 13.280 8.880 1.00 87.38 84 ILE A C 1
ATOM 660 O O . ILE A 1 84 ? -8.901 14.479 8.849 1.00 87.38 84 ILE A O 1
ATOM 664 N N . ARG A 1 85 ? -9.149 12.566 10.011 1.00 92.06 85 ARG A N 1
ATOM 665 C CA . ARG A 1 85 ? -8.795 13.155 11.310 1.00 92.06 85 ARG A CA 1
ATOM 666 C C . ARG A 1 85 ? -7.316 13.505 11.404 1.00 92.06 85 ARG A C 1
ATOM 668 O O . ARG A 1 85 ? -6.977 14.540 11.966 1.00 92.06 85 ARG A O 1
ATOM 675 N N . GLY A 1 86 ? -6.442 12.660 10.854 1.00 92.44 86 GLY A N 1
ATOM 676 C CA . GLY A 1 86 ? -5.005 12.942 10.781 1.00 92.44 86 GLY A CA 1
ATOM 677 C C . GLY A 1 86 ? -4.309 13.046 12.144 1.00 92.44 86 GLY A C 1
ATOM 678 O O . GLY A 1 86 ? -3.291 13.724 12.265 1.00 92.44 86 GLY A O 1
ATOM 679 N N . GLU A 1 87 ? -4.873 12.425 13.181 1.00 95.12 87 GLU A N 1
ATOM 680 C CA . GLU A 1 87 ? -4.371 12.534 14.551 1.00 95.12 87 GLU A CA 1
ATOM 681 C C . GLU A 1 87 ? -3.186 11.605 14.826 1.00 95.12 87 GLU A C 1
ATOM 683 O O . GLU A 1 87 ? -3.187 10.426 14.458 1.00 95.12 87 GLU A O 1
ATOM 688 N N . PHE A 1 88 ? -2.229 12.102 15.615 1.00 96.00 88 PHE A N 1
ATOM 689 C CA . PHE A 1 88 ? -1.025 11.367 16.009 1.00 96.00 88 PHE A CA 1
ATOM 690 C C . PHE A 1 88 ? -1.312 9.985 16.613 1.00 96.00 88 PHE A C 1
ATOM 692 O O . PHE A 1 88 ? -0.596 9.026 16.328 1.00 96.00 88 PHE A O 1
ATOM 699 N N . VAL A 1 89 ? -2.372 9.852 17.418 1.00 96.88 89 VAL A N 1
ATOM 700 C CA . VAL A 1 89 ? -2.745 8.570 18.041 1.00 96.88 89 VAL A CA 1
ATOM 701 C C . VAL A 1 89 ? -3.048 7.498 16.992 1.00 96.88 89 VAL A C 1
ATOM 703 O O . VAL A 1 89 ? -2.671 6.339 17.143 1.00 96.88 89 VAL A O 1
ATOM 706 N N . SER A 1 90 ? -3.658 7.892 15.876 1.00 96.06 90 SER A N 1
ATOM 707 C CA . SER A 1 90 ? -3.942 6.989 14.768 1.00 96.06 90 SER A CA 1
ATOM 708 C C . SER A 1 90 ? -2.716 6.670 13.930 1.00 96.06 90 SER A C 1
ATOM 710 O O . SER A 1 90 ? -2.586 5.550 13.437 1.00 96.06 90 SER A O 1
ATOM 712 N N . PHE A 1 91 ? -1.808 7.632 13.780 1.00 97.31 91 PHE A N 1
ATOM 713 C CA . PHE A 1 91 ? -0.510 7.374 13.174 1.00 97.31 91 PHE A CA 1
ATOM 714 C C . PHE A 1 91 ? 0.261 6.308 13.969 1.00 97.31 91 PHE A C 1
ATOM 716 O O . PHE A 1 91 ? 0.704 5.318 13.391 1.00 97.31 91 PHE A O 1
ATOM 723 N N . GLN A 1 92 ? 0.323 6.439 15.299 1.00 98.19 92 GLN A N 1
ATOM 724 C CA . GLN A 1 92 ? 0.932 5.435 16.180 1.00 98.19 92 GLN A CA 1
ATOM 725 C C . GLN A 1 92 ? 0.238 4.073 16.080 1.00 98.19 92 GLN A C 1
ATOM 727 O O . GLN A 1 92 ? 0.907 3.042 15.994 1.00 98.19 92 GLN A O 1
ATOM 732 N N . TYR A 1 93 ? -1.097 4.057 16.017 1.00 98.25 93 TYR A N 1
ATOM 733 C CA . TYR A 1 93 ? -1.841 2.814 15.832 1.00 98.25 93 TYR A CA 1
ATOM 734 C C . TYR A 1 93 ? -1.460 2.108 14.523 1.00 98.25 93 TYR A C 1
ATOM 736 O O . TYR A 1 93 ? -1.174 0.912 14.525 1.00 98.25 93 TYR A O 1
ATOM 744 N N . ALA A 1 94 ? -1.369 2.849 13.411 1.00 97.88 94 ALA A N 1
ATOM 745 C CA . ALA A 1 94 ? -0.986 2.302 12.110 1.00 97.88 94 ALA A CA 1
ATOM 746 C C . ALA A 1 94 ? 0.421 1.678 12.107 1.00 97.88 94 ALA A C 1
ATOM 748 O O . ALA A 1 94 ? 0.623 0.656 11.450 1.00 97.88 94 ALA A O 1
ATOM 749 N N . ILE A 1 95 ? 1.369 2.235 12.873 1.00 98.50 95 ILE A N 1
ATOM 750 C CA . ILE A 1 95 ? 2.699 1.635 13.080 1.00 98.50 95 ILE A CA 1
ATOM 751 C C . ILE A 1 95 ? 2.569 0.277 13.780 1.00 98.50 95 ILE A C 1
ATOM 753 O O . IL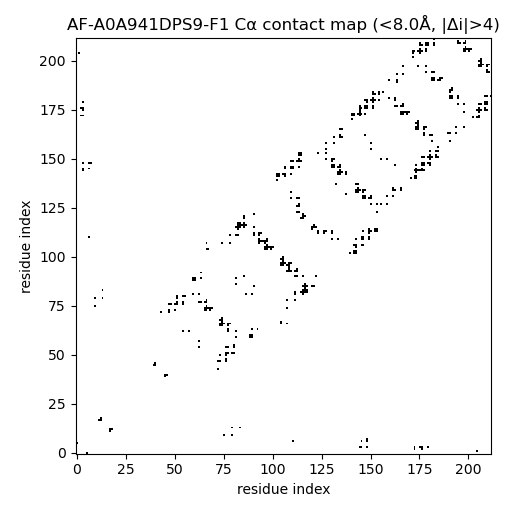E A 1 95 ? 3.189 -0.699 13.352 1.00 98.50 95 ILE A O 1
ATOM 757 N N . GLY A 1 96 ? 1.730 0.187 14.816 1.00 98.31 96 GLY A N 1
ATOM 758 C CA . GLY A 1 96 ? 1.451 -1.069 15.519 1.00 98.31 96 GLY A CA 1
ATOM 759 C C . GLY A 1 96 ? 0.893 -2.154 14.593 1.00 98.31 96 GLY A C 1
ATOM 760 O O . GLY A 1 96 ? 1.332 -3.306 14.652 1.00 98.31 96 GLY A O 1
ATOM 761 N N . LEU A 1 97 ? 0.007 -1.778 13.663 1.00 98.38 97 LEU A N 1
ATOM 762 C CA . LEU A 1 97 ? -0.578 -2.706 12.686 1.00 98.38 97 LEU A CA 1
ATOM 763 C C . LEU A 1 97 ? 0.464 -3.374 11.778 1.00 98.38 97 LEU A C 1
ATOM 765 O O . LEU A 1 97 ? 0.226 -4.485 11.302 1.00 98.38 97 LEU A O 1
ATOM 769 N N . LEU A 1 98 ? 1.630 -2.753 11.560 1.00 98.44 98 LEU A N 1
ATOM 770 C CA . LEU A 1 98 ? 2.706 -3.326 10.742 1.00 98.44 98 LEU A CA 1
ATOM 771 C C . LEU A 1 98 ? 3.335 -4.586 11.354 1.00 98.44 98 LEU A C 1
ATOM 773 O O . LEU A 1 98 ? 3.981 -5.346 10.633 1.00 98.44 98 LEU A O 1
ATOM 777 N N . GLN A 1 99 ? 3.142 -4.828 12.652 1.00 97.75 99 GLN A N 1
ATOM 778 C CA . GLN A 1 99 ? 3.688 -5.992 13.357 1.00 97.75 99 GLN A CA 1
ATOM 779 C C . GLN A 1 99 ? 2.710 -7.178 13.407 1.00 97.75 99 GLN A C 1
ATOM 781 O O . GLN A 1 99 ? 3.049 -8.251 13.911 1.00 97.75 99 GLN A O 1
ATOM 786 N N . ASP A 1 100 ? 1.492 -7.021 12.877 1.00 98.44 100 ASP A N 1
ATOM 787 C CA . ASP A 1 100 ? 0.472 -8.064 12.945 1.00 98.44 100 ASP A CA 1
ATOM 788 C C . ASP A 1 100 ? 0.822 -9.282 12.073 1.00 98.44 100 ASP A C 1
ATOM 790 O O . 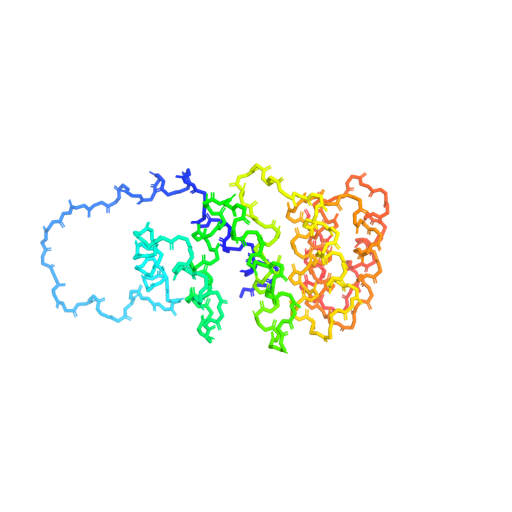ASP A 1 100 ? 1.348 -9.178 10.960 1.00 98.44 100 ASP A O 1
ATOM 794 N N . LYS A 1 101 ? 0.471 -10.482 12.547 1.00 98.06 101 LYS A N 1
ATOM 795 C CA . LYS A 1 101 ? 0.708 -11.739 11.816 1.00 98.06 101 LYS A CA 1
ATOM 796 C C . LYS A 1 101 ? -0.108 -11.819 10.517 1.00 98.06 101 LYS A C 1
ATOM 798 O O . LYS A 1 101 ? 0.329 -12.438 9.543 1.00 98.06 101 LYS A O 1
ATOM 803 N N . ARG A 1 102 ? -1.280 -11.187 10.469 1.00 97.75 102 ARG A N 1
ATOM 804 C CA . ARG A 1 102 ? -2.240 -11.216 9.360 1.00 97.75 102 ARG A CA 1
ATOM 805 C C . ARG A 1 102 ? -1.858 -10.179 8.305 1.00 97.75 102 ARG A C 1
ATOM 807 O O . ARG A 1 102 ? -1.750 -8.989 8.582 1.00 97.75 102 ARG A O 1
ATOM 814 N N . ALA A 1 103 ? -1.720 -10.624 7.058 1.00 96.81 103 ALA A N 1
ATOM 815 C CA . ALA A 1 103 ? -1.303 -9.756 5.955 1.00 96.81 103 ALA A CA 1
ATOM 816 C C . ALA A 1 103 ? -2.260 -8.578 5.714 1.00 96.81 103 ALA A C 1
ATOM 818 O O . ALA A 1 103 ? -1.803 -7.469 5.473 1.00 96.81 103 ALA A O 1
ATOM 819 N N . TYR A 1 104 ? -3.573 -8.801 5.819 1.00 94.38 104 TYR A N 1
ATOM 820 C CA . TYR A 1 104 ? -4.571 -7.757 5.571 1.00 94.38 104 TYR A CA 1
ATOM 821 C C . TYR A 1 104 ? -4.547 -6.632 6.624 1.00 94.38 104 TYR A C 1
ATOM 823 O O . TYR A 1 104 ? -4.979 -5.518 6.332 1.00 94.38 104 TYR A O 1
ATOM 831 N N . VAL A 1 105 ? -4.059 -6.920 7.838 1.00 97.62 105 VAL A N 1
ATOM 832 C CA . VAL A 1 105 ? -3.891 -5.925 8.908 1.00 97.62 105 VAL A CA 1
ATOM 833 C C . VAL A 1 105 ? -2.651 -5.075 8.642 1.00 97.62 105 VAL A C 1
ATOM 835 O O . VAL A 1 105 ? -2.711 -3.850 8.679 1.00 97.62 105 VAL A O 1
ATOM 838 N N . ARG A 1 106 ? -1.541 -5.708 8.248 1.00 98.44 106 ARG A N 1
ATOM 839 C CA . ARG A 1 106 ? -0.351 -4.966 7.810 1.00 98.44 106 ARG A CA 1
ATOM 840 C C . ARG A 1 106 ? -0.626 -4.117 6.567 1.00 98.44 106 ARG A C 1
ATOM 842 O O . ARG A 1 106 ? -0.173 -2.981 6.495 1.00 98.44 106 ARG A O 1
ATOM 849 N N . GLU A 1 107 ? -1.406 -4.639 5.616 1.00 96.00 107 GLU A N 1
ATOM 850 C CA . GLU A 1 107 ? -1.823 -3.922 4.401 1.00 96.00 107 GLU A CA 1
ATOM 851 C C . GLU A 1 107 ? -2.566 -2.625 4.749 1.00 96.00 107 GLU A C 1
ATOM 853 O O . GLU A 1 107 ? -2.246 -1.576 4.192 1.00 96.00 107 GLU A O 1
ATOM 858 N N . ILE A 1 108 ? -3.519 -2.664 5.693 1.00 95.12 108 ILE A N 1
ATOM 859 C CA . ILE A 1 108 ? -4.237 -1.447 6.093 1.00 95.12 108 ILE A CA 1
ATOM 860 C C . ILE A 1 108 ? -3.339 -0.480 6.876 1.00 95.12 108 ILE A C 1
ATOM 862 O O . ILE A 1 108 ? -3.477 0.727 6.707 1.00 95.12 108 ILE A O 1
ATOM 866 N N . GLY A 1 109 ? -2.382 -0.978 7.668 1.00 97.44 109 GLY A N 1
ATOM 867 C CA . GLY A 1 109 ? -1.387 -0.135 8.337 1.00 97.44 109 GLY A CA 1
ATOM 868 C C . GLY A 1 109 ? -0.568 0.673 7.328 1.00 97.44 109 GLY A C 1
ATOM 869 O O . GLY A 1 109 ? -0.514 1.898 7.408 1.00 97.44 109 GLY A O 1
ATOM 870 N N . VAL A 1 110 ? -0.027 0.004 6.304 1.00 97.94 110 VAL A N 1
ATOM 871 C CA . VAL A 1 110 ? 0.702 0.646 5.194 1.00 97.94 110 VAL A CA 1
ATOM 872 C C . VAL A 1 110 ? -0.167 1.654 4.437 1.00 97.94 110 VAL A C 1
ATOM 874 O O . VAL A 1 110 ? 0.299 2.732 4.061 1.00 97.94 110 VAL A O 1
ATOM 877 N N . PHE A 1 111 ? -1.434 1.313 4.212 1.00 94.69 111 PHE A N 1
ATOM 878 C CA . PHE A 1 111 ? -2.393 2.200 3.562 1.00 94.69 111 PHE A CA 1
ATOM 879 C C . PHE A 1 111 ? -2.654 3.472 4.377 1.00 94.69 111 PHE A C 1
ATOM 881 O O . PHE A 1 111 ? -2.675 4.564 3.814 1.00 94.69 111 PHE A O 1
ATOM 888 N N . ILE A 1 112 ? -2.822 3.355 5.698 1.00 95.50 112 ILE A N 1
ATOM 889 C CA . ILE A 1 112 ? -3.024 4.514 6.574 1.00 95.50 112 ILE A CA 1
ATOM 890 C C . ILE A 1 112 ? -1.785 5.400 6.554 1.00 95.50 112 ILE A C 1
ATOM 892 O O . ILE A 1 112 ? -1.935 6.589 6.316 1.00 95.50 112 ILE A O 1
ATOM 896 N N . LEU A 1 113 ? -0.579 4.844 6.712 1.00 96.94 113 LEU A N 1
ATOM 897 C CA . LEU A 1 113 ? 0.668 5.622 6.660 1.00 96.94 113 LEU A CA 1
ATOM 898 C C . LEU A 1 113 ? 0.821 6.394 5.337 1.00 96.94 113 LEU A C 1
ATOM 900 O O . LEU A 1 113 ? 1.289 7.527 5.327 1.00 96.94 113 LEU A O 1
ATOM 904 N N . GLY A 1 114 ? 0.375 5.813 4.218 1.00 94.81 114 GLY A N 1
ATOM 905 C CA . GLY A 1 114 ? 0.410 6.460 2.903 1.00 94.81 114 GLY A CA 1
ATOM 906 C C . GLY A 1 114 ? -0.528 7.657 2.748 1.00 94.81 114 GLY A C 1
ATOM 907 O O . GLY A 1 114 ? -0.314 8.485 1.871 1.00 94.81 114 GLY A O 1
ATOM 908 N N . GLN A 1 115 ? -1.561 7.749 3.582 1.00 89.94 115 GLN A N 1
ATOM 909 C CA . GLN A 1 115 ? -2.688 8.669 3.403 1.00 89.94 115 GLN A CA 1
ATOM 910 C C . GLN A 1 115 ? -3.030 9.464 4.666 1.00 89.94 115 GLN A C 1
ATOM 912 O O . GLN A 1 115 ? -4.046 10.155 4.739 1.00 89.94 115 GLN A O 1
ATOM 917 N N . HIS A 1 116 ? -2.229 9.329 5.715 1.00 92.06 116 HIS A N 1
ATOM 918 C CA . HIS A 1 116 ? -2.578 9.873 7.011 1.00 92.06 116 HIS A CA 1
ATOM 919 C C . HIS A 1 116 ? -2.559 11.403 6.983 1.00 92.06 116 HIS A C 1
ATOM 921 O O . HIS A 1 116 ? -1.555 12.004 6.598 1.00 92.06 116 HIS A O 1
ATOM 927 N N . GLY A 1 117 ? -3.658 12.032 7.405 1.00 83.56 117 GLY A N 1
ATOM 928 C CA . GLY A 1 117 ? -3.772 13.487 7.428 1.00 83.56 117 GLY A CA 1
ATOM 929 C C . GLY A 1 117 ? -3.695 14.116 6.036 1.00 83.56 117 GLY A C 1
ATOM 930 O O . GLY A 1 117 ? -3.158 15.213 5.890 1.00 83.56 117 GLY A O 1
ATOM 931 N N . THR A 1 118 ? -4.175 13.436 4.989 1.00 84.62 118 THR A N 1
ATOM 932 C CA . THR A 1 118 ? -4.326 14.053 3.662 1.00 84.62 118 THR A CA 1
ATOM 933 C C . THR A 1 118 ? -5.144 15.350 3.763 1.00 84.62 118 THR A C 1
ATOM 935 O O . THR A 1 118 ? -6.161 15.357 4.458 1.00 84.62 118 THR A O 1
ATOM 938 N N . PRO A 1 119 ? -4.780 16.428 3.043 1.00 85.50 119 PRO A N 1
ATOM 939 C CA . PRO A 1 119 ? -3.675 16.534 2.085 1.00 85.50 119 PRO A CA 1
ATOM 940 C C . PRO A 1 119 ? -2.356 17.060 2.689 1.00 85.50 119 PRO A C 1
ATOM 942 O O . PRO A 1 119 ? -1.435 17.364 1.932 1.00 85.50 119 PRO A O 1
ATOM 945 N N . THR A 1 120 ? -2.253 17.236 4.012 1.00 88.12 120 THR A N 1
ATOM 946 C CA . THR A 1 120 ? -1.083 17.867 4.653 1.00 88.12 120 THR A CA 1
ATOM 947 C C . THR A 1 120 ? 0.038 16.878 4.979 1.00 88.12 120 THR A C 1
ATOM 949 O O . THR A 1 120 ? 1.201 17.272 4.953 1.00 88.12 120 THR A O 1
ATOM 952 N N . TYR A 1 121 ? -0.289 15.603 5.216 1.00 90.00 121 TYR A N 1
ATOM 953 C CA . TYR A 1 121 ? 0.652 14.508 5.508 1.00 90.00 121 TYR A CA 1
ATOM 954 C C . TYR A 1 121 ? 1.655 14.830 6.637 1.00 90.00 121 TYR A C 1
ATOM 956 O O . TYR A 1 121 ? 2.867 14.846 6.400 1.00 90.00 121 TYR A O 1
ATOM 964 N N . PRO A 1 122 ? 1.189 15.066 7.879 1.00 91.69 122 PRO A N 1
ATOM 965 C CA . PRO A 1 122 ? 2.030 15.544 8.983 1.00 91.69 122 PRO A CA 1
ATOM 966 C C . PRO A 1 122 ? 3.217 14.632 9.350 1.00 91.69 122 PRO A C 1
ATOM 968 O O . PRO A 1 122 ? 4.169 15.114 9.952 1.00 91.69 122 PRO A O 1
ATOM 971 N N . TYR A 1 123 ? 3.195 13.349 8.963 1.00 95.31 123 TYR A N 1
ATOM 972 C CA . TYR A 1 123 ? 4.225 12.342 9.289 1.00 95.31 123 TYR A CA 1
ATOM 973 C C . TYR A 1 123 ? 4.829 11.693 8.041 1.00 95.31 123 TYR A C 1
ATOM 975 O O . TYR A 1 123 ? 5.118 10.493 8.002 1.00 95.31 123 TYR A O 1
ATOM 983 N N . LYS A 1 124 ? 4.915 12.459 6.949 1.00 95.75 124 LYS A N 1
ATOM 984 C CA . LYS A 1 124 ? 5.313 11.936 5.641 1.00 95.75 124 LYS A CA 1
ATOM 985 C C . LYS A 1 124 ? 6.690 11.266 5.664 1.00 95.75 124 LYS A C 1
ATOM 987 O O . LYS A 1 124 ? 6.832 10.195 5.083 1.00 95.75 124 LYS A O 1
ATOM 992 N N . ALA A 1 125 ? 7.684 11.863 6.320 1.00 96.44 125 ALA A N 1
ATOM 993 C CA . ALA A 1 125 ? 9.051 11.338 6.325 1.00 96.44 125 ALA A CA 1
ATOM 994 C C . ALA A 1 125 ? 9.134 9.973 7.033 1.00 96.44 125 ALA A C 1
ATOM 996 O O . ALA A 1 125 ? 9.677 9.011 6.488 1.00 96.44 125 ALA A O 1
ATOM 997 N N . GLU A 1 126 ? 8.524 9.866 8.211 1.00 97.75 126 GLU A N 1
ATOM 998 C CA . GLU A 1 126 ? 8.437 8.636 8.997 1.00 97.75 126 GLU A CA 1
ATOM 999 C C . GLU A 1 126 ? 7.634 7.564 8.255 1.00 97.75 126 GLU A C 1
ATOM 1001 O O . GLU A 1 126 ? 8.048 6.405 8.185 1.00 97.75 126 GLU A O 1
ATOM 1006 N N . SER A 1 127 ? 6.517 7.964 7.638 1.00 97.81 127 SER A N 1
ATOM 1007 C CA . SER A 1 127 ? 5.699 7.074 6.812 1.00 97.81 127 SER A CA 1
ATOM 1008 C C . SER A 1 127 ? 6.517 6.492 5.666 1.00 97.81 127 SER A C 1
ATOM 1010 O O . SER A 1 127 ? 6.483 5.288 5.442 1.00 97.81 127 SER A O 1
ATOM 1012 N N . ILE A 1 128 ? 7.302 7.312 4.965 1.00 98.44 128 ILE A N 1
ATOM 1013 C CA . ILE A 1 128 ? 8.115 6.859 3.833 1.00 98.44 128 ILE A CA 1
ATOM 1014 C C . ILE A 1 128 ? 9.156 5.830 4.264 1.00 98.44 128 ILE A C 1
ATOM 1016 O O . ILE A 1 128 ? 9.312 4.822 3.572 1.00 98.44 128 ILE A O 1
ATOM 1020 N N . ALA A 1 129 ? 9.822 6.031 5.402 1.00 98.31 129 ALA A N 1
ATOM 1021 C CA . ALA A 1 129 ? 10.781 5.061 5.926 1.00 98.31 129 ALA A CA 1
ATOM 1022 C C . ALA A 1 129 ? 10.111 3.703 6.215 1.00 98.31 129 ALA A C 1
ATOM 1024 O O . ALA A 1 129 ? 10.547 2.672 5.701 1.00 98.31 129 ALA A O 1
ATOM 1025 N N . LEU A 1 130 ? 9.000 3.715 6.957 1.00 98.56 130 LEU A N 1
ATOM 1026 C CA . LEU A 1 130 ? 8.259 2.506 7.333 1.00 98.56 130 LEU A CA 1
ATOM 1027 C C . LEU A 1 130 ? 7.655 1.785 6.121 1.00 98.56 130 LEU A C 1
ATOM 1029 O O . LEU A 1 130 ? 7.714 0.560 6.014 1.00 98.56 130 LEU A O 1
ATOM 1033 N N . ILE A 1 131 ? 7.078 2.536 5.183 1.00 98.62 131 ILE A N 1
ATOM 1034 C CA . ILE A 1 131 ? 6.474 1.978 3.971 1.00 98.62 131 ILE A CA 1
ATOM 1035 C C . ILE A 1 131 ? 7.557 1.374 3.067 1.00 98.62 131 ILE A C 1
ATOM 1037 O O . ILE A 1 131 ? 7.354 0.285 2.531 1.00 98.62 131 ILE A O 1
ATOM 1041 N N . SER A 1 132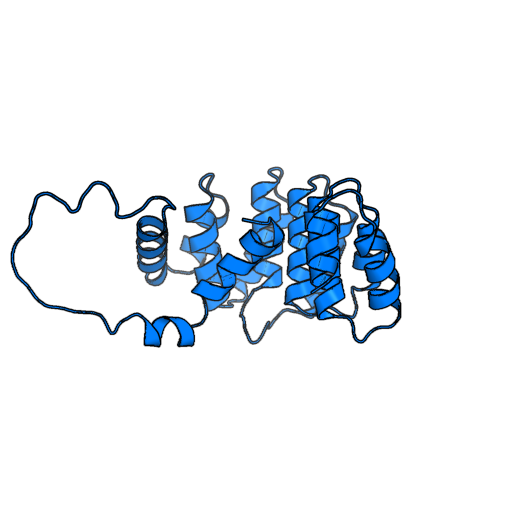 ? 8.712 2.030 2.925 1.00 98.62 132 SER A N 1
ATOM 1042 C CA . SER A 1 132 ? 9.835 1.505 2.135 1.00 98.62 132 SER A CA 1
ATOM 1043 C C . SER A 1 132 ? 10.350 0.179 2.692 1.00 98.62 132 SER A C 1
ATOM 1045 O O . SER A 1 132 ? 10.586 -0.758 1.933 1.00 98.62 132 SER A O 1
ATOM 1047 N N . GLU A 1 133 ? 10.438 0.054 4.018 1.00 98.25 133 GLU A N 1
ATOM 1048 C CA . GLU A 1 133 ? 10.787 -1.209 4.671 1.00 98.25 133 GLU A CA 1
ATOM 1049 C C . GLU A 1 133 ? 9.763 -2.312 4.357 1.00 98.25 133 GLU A C 1
ATOM 1051 O O . GLU A 1 133 ? 10.131 -3.452 4.066 1.00 98.25 133 GLU A O 1
ATOM 1056 N N . ARG A 1 134 ? 8.461 -1.993 4.381 1.00 98.56 134 ARG A N 1
ATOM 1057 C CA . ARG A 1 134 ? 7.409 -2.962 4.031 1.00 98.56 134 ARG A CA 1
ATOM 1058 C C . ARG A 1 134 ? 7.451 -3.365 2.560 1.00 98.56 134 ARG A C 1
ATOM 1060 O O . ARG A 1 134 ? 7.175 -4.525 2.263 1.00 98.56 134 ARG A O 1
ATOM 1067 N N . LEU A 1 135 ? 7.817 -2.453 1.659 1.00 98.69 135 LEU A N 1
ATOM 1068 C CA . LEU A 1 135 ? 7.981 -2.755 0.237 1.00 98.69 135 LEU A CA 1
ATOM 1069 C C . LEU A 1 135 ? 9.062 -3.816 -0.001 1.00 98.69 135 LEU A C 1
ATOM 1071 O O . LEU A 1 135 ? 8.857 -4.686 -0.838 1.00 98.69 135 LEU A O 1
ATOM 1075 N N . THR A 1 136 ? 10.178 -3.776 0.727 1.00 97.38 136 THR A N 1
ATOM 1076 C CA . THR A 1 136 ? 11.317 -4.678 0.477 1.00 97.38 136 THR A CA 1
ATOM 1077 C C . THR A 1 136 ? 11.303 -5.950 1.323 1.00 97.38 136 THR A C 1
ATOM 1079 O O . THR A 1 136 ? 11.846 -6.968 0.902 1.00 97.38 136 THR A O 1
ATOM 1082 N N . SER A 1 137 ? 10.673 -5.932 2.504 1.00 97.00 137 SER A N 1
ATOM 1083 C CA . SER A 1 137 ? 10.789 -7.030 3.479 1.00 97.00 137 SER A CA 1
ATOM 1084 C C . SER A 1 137 ? 9.502 -7.818 3.747 1.00 97.00 137 SER A C 1
ATOM 1086 O O . SER A 1 137 ? 9.569 -8.914 4.315 1.00 97.00 137 SER A O 1
ATOM 1088 N N . ASP A 1 138 ? 8.316 -7.312 3.373 1.00 98.62 138 ASP A N 1
ATOM 1089 C CA . ASP A 1 138 ? 7.075 -8.014 3.713 1.00 98.62 138 ASP A CA 1
ATOM 1090 C C . ASP A 1 138 ? 6.877 -9.278 2.867 1.00 98.62 138 ASP A C 1
ATOM 1092 O O . ASP A 1 138 ? 6.973 -9.278 1.638 1.00 98.62 138 ASP A O 1
ATOM 1096 N N . LYS A 1 139 ? 6.522 -10.380 3.533 1.00 98.25 139 LYS A N 1
ATOM 1097 C CA . LYS A 1 139 ? 6.281 -11.677 2.884 1.00 98.25 139 LYS A CA 1
ATOM 1098 C C . LYS A 1 139 ? 5.058 -11.652 1.964 1.00 98.25 139 LYS A C 1
ATOM 1100 O O . LYS A 1 139 ? 4.999 -12.418 1.005 1.00 98.25 139 LYS A O 1
ATOM 1105 N N . SER A 1 140 ? 4.076 -10.797 2.250 1.00 98.31 140 SER A N 1
ATOM 1106 C CA . SER A 1 140 ? 2.839 -10.704 1.477 1.00 98.31 140 SER A CA 1
ATOM 1107 C C . SER A 1 140 ? 2.982 -9.731 0.311 1.00 98.31 140 SER A C 1
ATOM 1109 O O . SER A 1 140 ? 3.206 -8.538 0.515 1.00 98.31 140 SER A O 1
ATOM 1111 N N . SER A 1 141 ? 2.736 -10.209 -0.909 1.00 97.38 141 SER A N 1
ATOM 1112 C CA . SER A 1 141 ? 2.680 -9.350 -2.096 1.00 97.38 141 SER A CA 1
ATOM 1113 C C . SER A 1 141 ? 1.594 -8.275 -1.998 1.00 97.38 141 SER A C 1
ATOM 1115 O O . SER A 1 141 ? 1.785 -7.184 -2.521 1.00 97.38 141 SER A O 1
ATOM 1117 N N . ALA A 1 142 ? 0.491 -8.529 -1.284 1.00 95.19 142 ALA A N 1
ATOM 1118 C CA . ALA A 1 142 ? -0.553 -7.527 -1.062 1.00 95.19 142 ALA A CA 1
ATOM 1119 C C . ALA A 1 142 ? -0.049 -6.346 -0.215 1.00 95.19 142 ALA A C 1
ATOM 1121 O O . ALA A 1 142 ? -0.373 -5.198 -0.510 1.00 95.19 142 ALA A O 1
ATOM 1122 N N . VAL A 1 143 ? 0.786 -6.618 0.796 1.00 98.19 143 VAL A N 1
ATOM 1123 C CA . VAL A 1 143 ? 1.398 -5.572 1.631 1.00 98.19 143 VAL A CA 1
ATOM 1124 C C . VAL A 1 143 ? 2.445 -4.803 0.828 1.00 98.19 143 VAL A C 1
ATOM 1126 O O . VAL A 1 143 ? 2.433 -3.575 0.845 1.00 98.19 143 VAL A O 1
ATOM 1129 N N . ARG A 1 144 ? 3.294 -5.501 0.060 1.00 98.62 144 ARG A N 1
ATOM 1130 C CA . ARG A 1 144 ? 4.282 -4.855 -0.824 1.00 98.62 144 ARG A CA 1
ATOM 1131 C C . ARG A 1 144 ? 3.621 -3.991 -1.904 1.00 98.62 144 ARG A C 1
ATOM 1133 O O . ARG A 1 144 ? 4.066 -2.877 -2.156 1.00 98.62 144 ARG A O 1
ATOM 1140 N N . ALA A 1 145 ? 2.518 -4.450 -2.498 1.00 97.44 145 ALA A N 1
ATOM 1141 C CA . ALA A 1 145 ? 1.769 -3.684 -3.494 1.00 97.44 145 ALA A CA 1
ATOM 1142 C C . ALA A 1 145 ? 1.123 -2.435 -2.878 1.00 97.44 145 ALA A C 1
ATOM 1144 O O . ALA A 1 145 ? 1.206 -1.353 -3.460 1.00 97.44 145 ALA A O 1
ATOM 1145 N N . ALA A 1 146 ? 0.539 -2.563 -1.679 1.00 96.25 146 ALA A N 1
ATOM 1146 C CA . ALA A 1 146 ? 0.053 -1.416 -0.918 1.00 96.25 146 ALA A CA 1
ATOM 1147 C C . ALA A 1 146 ? 1.184 -0.428 -0.608 1.00 96.25 146 ALA A C 1
ATOM 1149 O O . ALA A 1 146 ? 0.990 0.773 -0.759 1.00 96.25 146 ALA A O 1
ATOM 1150 N N . ALA A 1 147 ? 2.377 -0.920 -0.266 1.00 98.38 147 ALA A N 1
ATOM 1151 C CA . ALA A 1 147 ? 3.529 -0.069 0.003 1.00 98.38 147 ALA A CA 1
ATOM 1152 C C . ALA A 1 147 ? 3.967 0.724 -1.234 1.00 98.38 147 ALA A C 1
ATOM 1154 O O . ALA A 1 147 ? 4.112 1.943 -1.159 1.00 98.38 147 ALA A O 1
ATOM 1155 N N . ALA A 1 148 ? 4.092 0.065 -2.390 1.00 98.25 148 ALA A N 1
ATOM 1156 C CA . ALA A 1 148 ? 4.409 0.739 -3.647 1.00 98.25 148 ALA A CA 1
ATOM 1157 C C . ALA A 1 148 ? 3.364 1.814 -3.998 1.00 98.25 148 ALA A C 1
ATOM 1159 O O . ALA A 1 148 ? 3.726 2.947 -4.318 1.00 98.25 148 ALA A O 1
ATOM 1160 N N . ALA A 1 149 ? 2.071 1.490 -3.876 1.00 96.19 149 ALA A N 1
ATOM 1161 C CA . ALA A 1 149 ? 0.991 2.440 -4.130 1.00 96.19 149 ALA A CA 1
ATOM 1162 C C . ALA A 1 149 ? 1.047 3.649 -3.177 1.00 96.19 149 ALA A C 1
ATOM 1164 O O . ALA A 1 149 ? 0.993 4.789 -3.643 1.00 96.19 149 ALA A O 1
ATOM 1165 N N . SER A 1 150 ? 1.234 3.414 -1.873 1.00 95.88 150 SER A N 1
ATOM 1166 C CA . SER A 1 150 ? 1.368 4.468 -0.859 1.00 95.88 150 SER A CA 1
ATOM 1167 C C . SER A 1 150 ? 2.562 5.394 -1.133 1.00 95.88 150 SER A C 1
ATOM 1169 O O . SER A 1 150 ? 2.423 6.612 -1.044 1.00 95.88 150 SER A O 1
ATOM 1171 N N . LEU A 1 151 ? 3.725 4.862 -1.531 1.00 97.19 151 LEU A N 1
ATOM 1172 C CA . LEU A 1 151 ? 4.889 5.685 -1.908 1.00 97.19 151 LEU A CA 1
ATOM 1173 C C . LEU A 1 151 ? 4.621 6.535 -3.158 1.00 97.19 151 LEU A C 1
ATOM 1175 O O . LEU A 1 151 ? 5.065 7.684 -3.238 1.00 97.19 151 LEU A O 1
ATOM 1179 N N . GLY A 1 152 ? 3.876 5.985 -4.120 1.00 93.81 152 GLY A N 1
ATOM 1180 C CA . GLY A 1 152 ? 3.402 6.711 -5.295 1.00 93.81 152 GLY A CA 1
ATOM 1181 C C . GLY A 1 152 ? 2.498 7.883 -4.926 1.00 93.81 152 GLY A C 1
ATOM 1182 O O . GLY A 1 152 ? 2.744 9.010 -5.362 1.00 93.81 152 GLY A O 1
ATOM 1183 N N . HIS A 1 153 ? 1.507 7.631 -4.068 1.00 91.31 153 HIS A N 1
ATOM 1184 C CA . HIS A 1 153 ? 0.577 8.644 -3.570 1.00 91.31 153 HIS A CA 1
ATOM 1185 C C . HIS A 1 153 ? 1.305 9.770 -2.821 1.00 91.31 153 HIS A C 1
ATOM 1187 O O . HIS A 1 153 ? 1.138 10.950 -3.136 1.00 91.31 153 HIS A O 1
ATOM 1193 N N . LEU A 1 154 ? 2.221 9.410 -1.915 1.00 93.06 154 LEU A N 1
ATOM 1194 C CA . LEU A 1 154 ? 3.057 10.366 -1.187 1.00 93.06 154 LEU A CA 1
ATOM 1195 C C . LEU A 1 154 ? 4.039 11.129 -2.090 1.00 93.06 154 LEU A C 1
ATOM 1197 O O . LEU A 1 154 ? 4.634 12.112 -1.640 1.00 93.06 154 LEU A O 1
ATOM 1201 N N . ARG A 1 155 ? 4.238 10.709 -3.348 1.00 92.56 155 ARG A N 1
ATOM 1202 C CA . ARG A 1 155 ? 5.307 11.197 -4.237 1.00 92.56 155 ARG A CA 1
ATOM 1203 C C . ARG A 1 155 ? 6.671 11.146 -3.537 1.00 92.56 155 ARG A C 1
ATOM 1205 O O . ARG A 1 155 ? 7.395 12.142 -3.496 1.00 92.56 155 ARG A O 1
ATOM 1212 N N . ALA A 1 156 ? 6.974 9.996 -2.939 1.00 95.38 156 ALA A N 1
ATOM 1213 C CA . ALA A 1 156 ? 8.183 9.737 -2.163 1.00 95.38 156 ALA A CA 1
ATOM 1214 C C . ALA A 1 156 ? 9.420 9.598 -3.071 1.00 95.38 156 ALA A C 1
ATOM 1216 O O . ALA A 1 156 ? 9.879 8.494 -3.360 1.00 95.38 156 ALA A O 1
ATOM 1217 N N . TYR A 1 157 ? 9.951 10.721 -3.564 1.00 95.12 157 TYR A N 1
ATOM 1218 C CA . TYR A 1 157 ? 11.110 10.726 -4.465 1.00 95.12 157 TYR A CA 1
ATOM 1219 C C . TYR A 1 157 ? 12.370 10.134 -3.822 1.00 95.12 157 TYR A C 1
ATOM 1221 O O . TYR A 1 157 ? 13.211 9.582 -4.525 1.00 95.12 157 TYR A O 1
ATOM 1229 N N . GLU A 1 158 ? 12.502 10.250 -2.505 1.00 94.94 158 GLU A N 1
ATOM 1230 C CA . GLU A 1 158 ? 13.572 9.662 -1.701 1.00 94.94 158 GLU A CA 1
ATOM 1231 C C . GLU A 1 158 ? 13.507 8.127 -1.641 1.00 94.94 158 GLU A C 1
ATOM 1233 O O . GLU A 1 158 ? 14.531 7.488 -1.427 1.00 94.94 158 GLU A O 1
ATOM 1238 N N . ALA A 1 159 ? 12.340 7.527 -1.900 1.00 96.62 159 ALA A N 1
ATOM 1239 C CA . ALA A 1 159 ? 12.140 6.077 -1.916 1.00 96.62 159 ALA A CA 1
ATOM 1240 C C . ALA A 1 159 ? 12.242 5.467 -3.326 1.00 96.62 159 ALA A C 1
ATOM 1242 O O . ALA A 1 159 ? 11.898 4.302 -3.533 1.00 96.62 159 ALA A O 1
ATOM 1243 N N . ILE A 1 160 ? 12.703 6.244 -4.315 1.00 96.75 160 ILE A N 1
ATOM 1244 C CA . ILE A 1 160 ? 12.737 5.808 -5.715 1.00 96.75 160 ILE A CA 1
ATOM 1245 C C . ILE A 1 160 ? 13.588 4.550 -5.920 1.00 96.75 160 ILE A C 1
ATOM 1247 O O . ILE A 1 160 ? 13.215 3.706 -6.724 1.00 96.75 160 ILE A O 1
ATOM 1251 N N . GLU A 1 161 ? 14.683 4.383 -5.175 1.00 96.88 161 GLU A N 1
ATOM 1252 C CA . GLU A 1 161 ? 15.547 3.204 -5.307 1.00 96.88 161 GLU A CA 1
ATOM 1253 C C . GLU A 1 161 ? 14.839 1.923 -4.839 1.00 96.88 161 GLU A C 1
ATOM 1255 O O . GLU A 1 161 ? 14.929 0.903 -5.517 1.00 96.88 161 GLU A O 1
ATOM 1260 N N . PHE A 1 162 ? 14.034 1.991 -3.772 1.00 98.19 162 PHE A N 1
ATOM 1261 C CA . PHE A 1 162 ? 13.214 0.858 -3.328 1.00 98.19 162 PHE A CA 1
ATOM 1262 C C . PHE A 1 162 ? 12.138 0.492 -4.360 1.00 98.19 162 PHE A C 1
ATOM 1264 O O . PHE A 1 162 ? 11.872 -0.684 -4.600 1.00 98.19 162 PHE A O 1
ATOM 1271 N N . LEU A 1 163 ? 11.535 1.493 -5.013 1.00 98.31 163 LEU A N 1
ATOM 1272 C CA . LEU A 1 163 ? 10.585 1.263 -6.107 1.00 98.31 163 LEU A CA 1
ATOM 1273 C C . LEU A 1 163 ? 11.265 0.635 -7.332 1.00 98.31 163 LEU A C 1
ATOM 1275 O O . LEU A 1 163 ? 10.681 -0.236 -7.969 1.00 98.31 163 LEU A O 1
ATOM 1279 N N . ILE A 1 164 ? 12.487 1.058 -7.663 1.00 97.62 164 ILE A N 1
ATOM 1280 C CA . ILE A 1 164 ? 13.272 0.489 -8.767 1.00 97.62 164 ILE A CA 1
ATOM 1281 C C . ILE A 1 164 ? 13.588 -0.985 -8.498 1.00 97.62 164 ILE A C 1
ATOM 1283 O O . ILE A 1 164 ? 13.415 -1.810 -9.393 1.00 97.62 164 ILE A O 1
ATOM 1287 N N . GLU A 1 165 ? 13.993 -1.331 -7.277 1.00 97.44 165 GLU A N 1
ATOM 1288 C CA . GLU A 1 165 ? 14.231 -2.721 -6.877 1.00 97.44 165 GLU A CA 1
ATOM 1289 C C . GLU A 1 165 ? 12.950 -3.566 -7.000 1.00 97.44 165 GLU A C 1
ATOM 1291 O O . GLU A 1 165 ? 12.939 -4.615 -7.650 1.00 97.44 165 GLU A O 1
ATOM 1296 N N . ALA A 1 166 ? 11.832 -3.056 -6.477 1.00 98.31 166 ALA A N 1
ATOM 1297 C CA . ALA A 1 166 ? 10.535 -3.728 -6.526 1.00 98.31 166 ALA A CA 1
ATOM 1298 C C . ALA A 1 166 ? 9.932 -3.841 -7.943 1.00 98.31 166 ALA A C 1
ATOM 1300 O O . ALA A 1 166 ? 8.963 -4.576 -8.144 1.00 98.31 166 ALA A O 1
ATOM 1301 N N . ALA A 1 167 ? 10.495 -3.172 -8.955 1.00 98.06 167 ALA A N 1
ATOM 1302 C CA . ALA A 1 167 ? 10.065 -3.324 -10.347 1.00 98.06 167 ALA A CA 1
ATOM 1303 C C . ALA A 1 167 ? 10.294 -4.744 -10.892 1.00 98.06 167 ALA A C 1
ATOM 1305 O O . ALA A 1 167 ? 9.664 -5.127 -11.874 1.00 98.06 167 ALA A O 1
ATOM 1306 N N . SER A 1 168 ? 11.164 -5.525 -10.244 1.00 97.50 168 SER A N 1
ATOM 1307 C CA . SER A 1 168 ? 11.417 -6.933 -10.574 1.00 97.50 168 SER A CA 1
ATOM 1308 C C . SER A 1 168 ? 10.692 -7.909 -9.636 1.00 97.50 168 SER A C 1
ATOM 1310 O O . SER A 1 168 ? 11.017 -9.095 -9.620 1.00 97.50 168 SER A O 1
ATOM 1312 N N . ASP A 1 169 ? 9.725 -7.442 -8.834 1.00 98.62 169 ASP A N 1
ATOM 1313 C CA . ASP A 1 169 ? 8.980 -8.314 -7.921 1.00 98.62 169 ASP A CA 1
ATOM 1314 C C . ASP A 1 169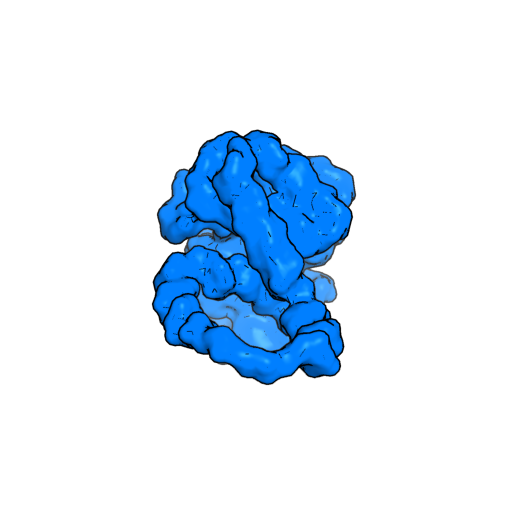 ? 8.250 -9.428 -8.687 1.00 98.62 169 ASP A C 1
ATOM 1316 O O . ASP A 1 169 ? 7.640 -9.218 -9.738 1.00 98.62 169 ASP A O 1
ATOM 1320 N N . THR A 1 170 ? 8.268 -10.634 -8.124 1.00 97.75 170 THR A N 1
ATOM 1321 C CA . THR A 1 170 ? 7.561 -11.807 -8.663 1.00 97.75 170 THR A CA 1
ATOM 1322 C C . THR A 1 170 ? 6.056 -11.584 -8.857 1.00 97.75 170 THR A C 1
ATOM 1324 O O . THR A 1 170 ? 5.451 -12.171 -9.750 1.00 97.75 170 THR A O 1
ATOM 1327 N N . SER A 1 171 ? 5.443 -10.720 -8.047 1.00 97.75 171 SER A N 1
ATOM 1328 C CA . SER A 1 171 ? 4.022 -10.404 -8.105 1.00 97.75 171 SER A CA 1
ATOM 1329 C C . SER A 1 171 ? 3.736 -9.290 -9.106 1.00 97.75 171 SER A C 1
ATOM 1331 O O . SER A 1 171 ? 4.177 -8.152 -8.931 1.00 97.75 171 SER A O 1
ATOM 1333 N N . ALA A 1 172 ? 2.894 -9.582 -10.097 1.00 96.88 172 ALA A N 1
ATOM 1334 C CA . ALA A 1 172 ? 2.425 -8.581 -11.051 1.00 96.88 172 ALA A CA 1
ATOM 1335 C C . ALA A 1 172 ? 1.676 -7.414 -10.377 1.00 96.88 172 ALA A C 1
ATOM 1337 O O . ALA A 1 172 ? 1.799 -6.279 -10.832 1.00 96.88 172 ALA A O 1
ATOM 1338 N N . ASP A 1 173 ? 0.975 -7.653 -9.262 1.00 95.50 173 ASP A N 1
ATOM 1339 C CA . ASP A 1 173 ? 0.309 -6.586 -8.499 1.00 95.50 173 ASP A CA 1
ATOM 1340 C C . ASP A 1 173 ? 1.320 -5.576 -7.940 1.00 95.50 173 ASP A C 1
ATOM 1342 O O . ASP A 1 173 ? 1.083 -4.367 -7.963 1.00 95.50 173 ASP A O 1
ATOM 1346 N N . VAL A 1 174 ? 2.468 -6.066 -7.457 1.00 98.19 174 VAL A N 1
ATOM 1347 C CA . VAL A 1 174 ? 3.536 -5.207 -6.931 1.00 98.19 174 VAL A CA 1
ATOM 1348 C C . VAL A 1 174 ? 4.151 -4.415 -8.076 1.00 98.19 174 VAL A C 1
ATOM 1350 O O . VAL A 1 174 ? 4.198 -3.188 -7.999 1.00 98.19 174 VAL A O 1
ATOM 1353 N N . ARG A 1 175 ? 4.530 -5.085 -9.174 1.00 98.31 175 ARG A N 1
ATOM 1354 C CA . ARG A 1 175 ? 5.087 -4.420 -10.364 1.00 98.31 175 ARG A CA 1
ATOM 1355 C C . ARG A 1 175 ? 4.132 -3.375 -10.944 1.00 98.31 175 ARG A C 1
ATOM 1357 O O . ARG A 1 175 ? 4.568 -2.298 -11.343 1.00 98.31 175 ARG A O 1
ATOM 1364 N N . GLY A 1 176 ? 2.826 -3.644 -10.933 1.00 96.25 176 GLY A N 1
ATOM 1365 C CA . GLY A 1 176 ? 1.798 -2.706 -11.382 1.00 96.25 176 GLY A CA 1
ATOM 1366 C C . GLY A 1 176 ? 1.723 -1.461 -10.501 1.00 96.25 176 GLY A C 1
ATOM 1367 O O . GLY A 1 176 ? 1.656 -0.345 -11.015 1.00 96.25 176 GLY A O 1
ATOM 1368 N N . CYS A 1 177 ? 1.810 -1.618 -9.177 1.00 96.62 177 CYS A N 1
ATOM 1369 C CA . CYS A 1 177 ? 1.806 -0.470 -8.268 1.00 96.62 177 CYS A CA 1
ATOM 1370 C C . CYS A 1 177 ? 3.143 0.278 -8.247 1.00 96.62 177 CYS A C 1
ATOM 1372 O O . CYS A 1 177 ? 3.150 1.494 -8.058 1.00 96.62 177 CYS A O 1
ATOM 1374 N N . VAL A 1 178 ? 4.255 -0.396 -8.547 1.00 98.06 178 VAL A N 1
ATOM 1375 C CA . VAL A 1 178 ? 5.537 0.255 -8.845 1.00 98.06 178 VAL A CA 1
ATOM 1376 C C . VAL A 1 178 ? 5.432 1.095 -10.116 1.00 98.06 178 VAL A C 1
ATOM 1378 O O . VAL A 1 178 ? 5.833 2.257 -10.102 1.00 98.06 178 VAL A O 1
ATOM 1381 N N . ALA A 1 179 ? 4.845 0.562 -11.193 1.00 97.44 179 ALA A N 1
ATOM 1382 C CA . ALA A 1 179 ? 4.618 1.317 -12.423 1.00 97.44 179 ALA A CA 1
ATOM 1383 C C . ALA A 1 179 ? 3.775 2.575 -12.157 1.00 97.44 179 ALA A C 1
ATOM 1385 O O . ALA A 1 179 ? 4.175 3.672 -12.545 1.00 97.44 179 ALA A O 1
ATOM 1386 N N . PHE A 1 180 ? 2.674 2.438 -11.409 1.00 95.25 180 PHE A N 1
ATOM 1387 C CA . PHE A 1 180 ? 1.859 3.570 -10.962 1.00 95.25 180 PHE A CA 1
ATOM 1388 C C . PHE A 1 180 ? 2.689 4.618 -10.197 1.00 95.25 180 PHE A C 1
ATOM 1390 O O . PHE A 1 180 ? 2.664 5.805 -10.532 1.00 95.25 180 PHE A O 1
ATOM 1397 N N . ALA A 1 181 ? 3.463 4.188 -9.197 1.00 96.00 181 ALA A N 1
ATOM 1398 C CA . ALA A 1 181 ? 4.254 5.087 -8.364 1.00 96.00 181 ALA A CA 1
ATOM 1399 C C . ALA A 1 181 ? 5.335 5.829 -9.163 1.00 96.00 181 ALA A C 1
ATOM 1401 O O . ALA A 1 181 ? 5.460 7.052 -9.069 1.00 96.00 181 ALA A O 1
ATOM 1402 N N . LEU A 1 182 ? 6.087 5.105 -9.996 1.00 96.88 182 LEU A N 1
ATOM 1403 C CA . LEU A 1 182 ? 7.143 5.672 -10.833 1.00 96.88 182 LEU A CA 1
ATOM 1404 C C . LEU A 1 182 ? 6.588 6.629 -11.887 1.00 96.88 182 LEU A C 1
ATOM 1406 O O . LEU A 1 182 ? 7.241 7.620 -12.219 1.00 96.88 182 LEU A O 1
ATOM 1410 N N . ASN A 1 183 ? 5.375 6.388 -12.378 1.00 93.94 183 ASN A N 1
ATOM 1411 C CA . ASN A 1 183 ? 4.706 7.289 -13.303 1.00 93.94 183 ASN A CA 1
ATOM 1412 C C . ASN A 1 183 ? 4.390 8.649 -12.660 1.00 93.94 183 ASN A C 1
ATOM 1414 O O . ASN A 1 183 ? 4.718 9.701 -13.219 1.00 93.94 183 ASN A O 1
ATOM 1418 N N . GLY A 1 184 ? 3.910 8.648 -11.412 1.00 90.12 184 GLY A N 1
ATOM 1419 C CA . GLY A 1 184 ? 3.788 9.863 -10.595 1.00 90.12 184 GLY A CA 1
ATOM 1420 C C . GLY A 1 184 ? 5.114 10.620 -10.402 1.00 90.12 184 GLY A C 1
ATOM 1421 O O . GLY A 1 184 ? 5.114 11.816 -10.095 1.00 90.12 184 GLY A O 1
ATOM 1422 N N . MET A 1 185 ? 6.246 9.950 -10.645 1.00 92.88 185 MET A N 1
ATOM 1423 C CA . MET A 1 185 ? 7.611 10.462 -10.510 1.00 92.88 185 MET A CA 1
ATOM 1424 C C . MET A 1 185 ? 8.373 10.563 -11.848 1.00 92.88 185 MET A C 1
ATOM 1426 O O . MET A 1 185 ? 9.591 10.776 -11.848 1.00 92.88 185 MET A O 1
ATOM 1430 N N . LYS A 1 186 ? 7.689 10.492 -13.003 1.00 89.44 186 LYS A N 1
ATOM 1431 C CA . LYS A 1 186 ? 8.301 10.375 -14.348 1.00 89.44 186 LYS A CA 1
ATOM 1432 C C . LYS A 1 186 ? 9.233 11.509 -14.786 1.00 89.44 186 LYS A C 1
ATOM 1434 O O . LYS A 1 186 ? 9.899 11.407 -15.812 1.00 89.44 186 LYS A O 1
ATOM 1439 N N . ARG A 1 187 ? 9.336 12.598 -14.020 1.00 90.50 187 ARG A N 1
ATOM 1440 C CA . ARG A 1 187 ? 10.349 13.644 -14.253 1.00 90.50 187 ARG A CA 1
ATOM 1441 C C . ARG A 1 187 ? 11.766 13.170 -13.896 1.00 90.50 187 ARG A C 1
ATOM 1443 O O . ARG A 1 187 ? 12.734 13.757 -14.373 1.00 90.50 187 ARG A O 1
ATOM 1450 N N . ARG A 1 188 ? 11.913 12.108 -13.095 1.00 92.62 188 ARG A N 1
ATOM 1451 C CA . ARG A 1 188 ? 13.210 11.500 -12.760 1.00 92.62 188 ARG A CA 1
ATOM 1452 C C . ARG A 1 188 ? 13.667 10.563 -13.878 1.00 92.62 188 ARG A C 1
ATOM 1454 O O . ARG A 1 188 ? 12.889 9.762 -14.388 1.00 92.62 188 ARG A O 1
ATOM 1461 N N . ILE A 1 189 ? 14.943 10.658 -14.258 1.00 94.38 189 ILE A N 1
ATOM 1462 C CA . ILE A 1 189 ? 15.530 9.846 -15.339 1.00 94.38 189 ILE A CA 1
ATOM 1463 C C . ILE A 1 189 ? 15.393 8.351 -15.025 1.00 94.38 189 ILE A C 1
ATOM 1465 O O . ILE A 1 189 ? 14.830 7.628 -15.843 1.00 94.38 189 ILE A O 1
ATOM 1469 N N . ARG A 1 190 ? 15.778 7.934 -13.812 1.00 94.00 190 ARG A N 1
ATOM 1470 C CA . ARG A 1 190 ? 15.684 6.533 -13.373 1.00 94.00 190 ARG A CA 1
ATOM 1471 C C . ARG A 1 190 ? 14.256 5.979 -13.416 1.00 94.00 190 ARG A C 1
ATOM 1473 O O . ARG A 1 190 ? 14.045 4.885 -13.924 1.00 94.00 190 ARG A O 1
ATOM 1480 N N . ALA A 1 191 ? 13.258 6.761 -12.983 1.00 95.50 191 ALA A N 1
ATOM 1481 C CA . ALA A 1 191 ? 11.852 6.355 -13.086 1.00 95.50 191 ALA A CA 1
ATOM 1482 C C . ALA A 1 191 ? 11.456 6.063 -14.542 1.00 95.50 191 ALA A C 1
ATOM 1484 O O . ALA A 1 191 ? 10.854 5.031 -14.823 1.00 95.50 191 ALA A O 1
ATOM 1485 N N . ARG A 1 192 ? 11.839 6.930 -15.492 1.00 95.88 192 ARG A N 1
ATOM 1486 C CA . ARG A 1 192 ? 11.546 6.711 -16.922 1.00 95.88 192 ARG A CA 1
ATOM 1487 C C . ARG A 1 192 ? 12.234 5.477 -17.486 1.00 95.88 192 ARG A C 1
ATOM 1489 O O . ARG A 1 192 ? 11.660 4.817 -18.344 1.00 95.88 192 ARG A O 1
ATOM 1496 N N . GLU A 1 193 ? 13.458 5.191 -17.063 1.00 95.75 193 GLU A N 1
ATOM 1497 C CA . GLU A 1 193 ? 14.189 4.003 -17.509 1.00 95.75 193 GLU A CA 1
ATOM 1498 C C . GLU A 1 193 ? 13.473 2.727 -17.087 1.00 95.75 193 GLU A C 1
ATOM 1500 O O . GLU A 1 193 ? 13.183 1.893 -17.943 1.00 95.75 193 GLU A O 1
ATOM 1505 N N . VAL A 1 194 ? 13.079 2.630 -15.818 1.00 97.56 194 VAL A N 1
ATOM 1506 C CA . VAL A 1 194 ? 12.326 1.474 -15.320 1.00 97.56 194 VAL A CA 1
ATOM 1507 C C . VAL A 1 194 ? 10.944 1.374 -15.962 1.00 97.56 194 VAL A C 1
ATOM 1509 O O . VAL A 1 194 ? 10.544 0.287 -16.374 1.00 97.56 194 VAL A O 1
ATOM 1512 N N . LEU A 1 195 ? 10.238 2.493 -16.151 1.00 97.81 195 LEU A N 1
ATOM 1513 C CA . LEU A 1 195 ? 8.948 2.497 -16.849 1.00 97.81 195 LEU A CA 1
ATOM 1514 C C . LEU A 1 195 ? 9.061 1.934 -18.274 1.00 97.81 195 LEU A C 1
ATOM 1516 O O . LEU A 1 195 ? 8.190 1.178 -18.690 1.00 97.81 195 LEU A O 1
ATOM 1520 N N . ARG A 1 196 ? 10.141 2.216 -19.021 1.00 97.12 196 ARG A N 1
ATOM 1521 C CA . ARG A 1 196 ? 10.350 1.612 -20.356 1.00 97.12 196 ARG A CA 1
ATOM 1522 C C . ARG A 1 196 ? 10.454 0.089 -20.306 1.00 97.12 196 ARG A C 1
ATOM 1524 O O . ARG A 1 196 ? 10.026 -0.565 -21.256 1.00 97.12 196 ARG A O 1
ATOM 1531 N N . THR A 1 197 ? 11.021 -0.459 -19.236 1.00 97.00 197 THR A N 1
ATOM 1532 C CA . THR A 1 197 ? 11.081 -1.907 -19.009 1.00 97.00 197 THR A CA 1
ATOM 1533 C C . THR A 1 197 ? 9.699 -2.452 -18.658 1.00 97.00 197 THR A C 1
ATOM 1535 O O . THR A 1 197 ? 9.242 -3.389 -19.305 1.00 97.00 197 THR A O 1
ATOM 1538 N N . LEU A 1 198 ? 8.985 -1.818 -17.720 1.00 97.62 198 LEU A N 1
ATOM 1539 C CA . LEU A 1 198 ? 7.649 -2.248 -17.275 1.00 97.62 198 LEU A CA 1
ATOM 1540 C C . LEU A 1 198 ? 6.577 -2.168 -18.379 1.00 97.62 198 LEU A C 1
ATOM 1542 O O . LEU A 1 198 ? 5.631 -2.948 -18.383 1.00 97.62 198 LEU A O 1
ATOM 1546 N N . ARG A 1 199 ? 6.746 -1.309 -19.390 1.00 97.75 199 ARG A N 1
ATOM 1547 C CA . ARG A 1 199 ? 5.893 -1.300 -20.601 1.00 97.75 199 ARG A CA 1
ATOM 1548 C C . ARG A 1 199 ? 5.986 -2.572 -21.439 1.00 97.75 199 ARG A C 1
ATOM 1550 O O . ARG A 1 199 ? 5.124 -2.826 -22.274 1.00 97.75 199 ARG A O 1
ATOM 1557 N N . LYS A 1 200 ? 7.034 -3.369 -21.236 1.00 97.44 200 LYS A N 1
ATOM 1558 C CA . LYS A 1 200 ? 7.245 -4.662 -21.894 1.00 97.44 200 LYS A CA 1
ATOM 1559 C C . LYS A 1 200 ? 6.930 -5.841 -20.971 1.00 97.44 200 LYS A C 1
ATOM 1561 O O . LYS A 1 200 ? 7.216 -6.973 -21.345 1.00 97.44 200 LYS A O 1
ATOM 1566 N N . ASP A 1 201 ? 6.375 -5.584 -19.785 1.00 98.25 201 ASP A N 1
ATOM 1567 C CA . ASP A 1 201 ? 6.007 -6.629 -18.832 1.00 98.25 201 ASP A CA 1
ATOM 1568 C C . ASP A 1 201 ? 5.004 -7.610 -19.450 1.00 98.25 201 ASP A C 1
ATOM 1570 O O . ASP A 1 201 ? 4.168 -7.228 -20.272 1.00 98.25 201 ASP A O 1
ATOM 1574 N N . GLU A 1 202 ? 5.061 -8.875 -19.044 1.00 96.88 202 GLU A N 1
ATOM 1575 C CA . GLU A 1 202 ? 4.128 -9.920 -19.476 1.00 96.88 202 GLU A CA 1
ATOM 1576 C C . GLU A 1 202 ? 2.679 -9.617 -19.059 1.00 96.88 202 GLU A C 1
ATOM 1578 O O . GLU A 1 202 ? 1.728 -9.919 -19.790 1.00 96.88 202 GLU A O 1
ATOM 1583 N N . ASN A 1 203 ? 2.493 -8.946 -17.921 1.00 96.88 203 ASN A N 1
ATOM 1584 C CA . ASN A 1 203 ? 1.187 -8.657 -17.360 1.00 96.88 203 ASN A CA 1
ATOM 1585 C C . ASN A 1 203 ? 0.598 -7.356 -17.931 1.00 96.88 203 ASN A C 1
ATOM 1587 O O . ASN A 1 203 ? 1.220 -6.294 -17.922 1.00 96.88 203 ASN A O 1
ATOM 1591 N N . GLY A 1 204 ? -0.649 -7.428 -18.407 1.00 94.12 204 GLY A N 1
ATOM 1592 C CA . GLY A 1 204 ? -1.331 -6.291 -19.030 1.00 94.12 204 GLY A CA 1
ATOM 1593 C C . GLY A 1 204 ? -1.612 -5.113 -18.094 1.00 94.12 204 GLY A C 1
ATOM 1594 O O . GLY A 1 204 ? -1.588 -3.972 -18.553 1.00 94.12 204 GLY A O 1
ATOM 1595 N N . GLU A 1 205 ? -1.844 -5.349 -16.798 1.00 88.69 205 GLU A N 1
ATOM 1596 C CA . GLU 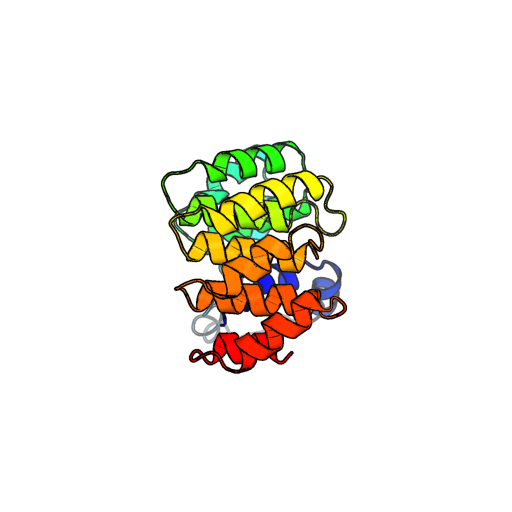A 1 205 ? -2.039 -4.258 -15.833 1.00 88.69 205 GLU A CA 1
ATOM 1597 C C . GLU A 1 205 ? -0.739 -3.499 -15.569 1.00 88.69 205 GLU A C 1
ATOM 1599 O O . GLU A 1 205 ? -0.762 -2.274 -15.462 1.00 88.69 205 GLU A O 1
ATOM 1604 N N . VAL A 1 206 ? 0.393 -4.206 -15.516 1.00 95.81 206 VAL A N 1
ATOM 1605 C CA . VAL A 1 206 ? 1.711 -3.580 -15.346 1.00 95.81 206 VAL A CA 1
ATOM 1606 C C . VAL A 1 206 ? 2.007 -2.650 -16.519 1.00 95.81 206 VAL A C 1
ATOM 1608 O O . VAL A 1 206 ? 2.341 -1.483 -16.306 1.00 95.81 206 VAL A O 1
ATOM 1611 N N . ARG A 1 207 ? 1.793 -3.131 -17.753 1.00 96.25 207 ARG A N 1
ATOM 1612 C CA . ARG A 1 207 ? 1.955 -2.308 -18.961 1.00 96.25 207 ARG A CA 1
ATOM 1613 C C . ARG A 1 207 ? 1.046 -1.083 -18.939 1.00 96.25 207 ARG A C 1
ATOM 1615 O O . ARG A 1 207 ? 1.528 0.022 -19.158 1.00 96.25 207 ARG A O 1
ATOM 1622 N N . PHE A 1 208 ? -0.233 -1.268 -18.595 1.00 92.81 208 PHE A N 1
ATOM 1623 C CA . PHE A 1 208 ? -1.198 -0.172 -18.493 1.00 92.81 208 PHE A CA 1
ATOM 1624 C C . PHE A 1 208 ? -0.696 0.947 -17.572 1.00 92.81 208 PHE A C 1
ATOM 1626 O O . PHE A 1 208 ? -0.666 2.107 -17.969 1.00 92.81 208 PHE A O 1
ATOM 1633 N N . TRP A 1 209 ? -0.265 0.610 -16.354 1.00 92.62 209 TRP A N 1
ATOM 1634 C CA . TRP A 1 209 ? 0.194 1.616 -15.392 1.00 92.62 209 TRP A CA 1
ATOM 1635 C C . TRP A 1 209 ? 1.505 2.293 -15.796 1.00 92.62 209 TRP A C 1
ATOM 1637 O O . TRP A 1 209 ? 1.753 3.437 -15.406 1.00 92.62 209 TRP A O 1
ATOM 1647 N N . ALA A 1 210 ? 2.335 1.605 -16.581 1.00 93.75 210 ALA A N 1
ATOM 1648 C CA . ALA A 1 210 ? 3.589 2.146 -17.078 1.00 93.75 210 ALA A CA 1
ATOM 1649 C C . ALA A 1 210 ? 3.407 3.128 -18.256 1.00 93.75 210 ALA A C 1
ATOM 1651 O O . ALA A 1 210 ? 4.323 3.911 -18.544 1.00 93.75 210 ALA A O 1
ATOM 1652 N N . ASP A 1 211 ? 2.262 3.089 -18.943 1.00 90.44 211 ASP A N 1
ATOM 1653 C CA . ASP A 1 211 ? 1.971 3.901 -20.132 1.00 90.44 211 ASP A CA 1
ATOM 1654 C C . ASP A 1 211 ? 1.256 5.237 -19.853 1.00 90.44 211 ASP A C 1
ATOM 1656 O O . ASP A 1 211 ? 1.402 6.154 -20.663 1.00 90.44 211 ASP A O 1
ATOM 1660 N N . GLU A 1 212 ? 0.555 5.378 -18.721 1.00 74.81 212 GLU A N 1
ATOM 1661 C CA . GLU A 1 212 ? -0.151 6.617 -18.302 1.00 74.81 212 GLU A CA 1
ATOM 1662 C C . GLU A 1 212 ? 0.784 7.857 -18.141 1.00 74.81 212 GLU A C 1
ATOM 1664 O O . GLU A 1 212 ? 0.338 9.026 -18.147 1.00 74.81 212 GLU A O 1
#

Sequence (212 aa):
MKKCQQILSRERESNPESLRSEDRVMVRAGKTNNMITSGIDKDGESLRLLVAQALRSYPTESIHPFLEDKNVLVRSAAAREVQIRGEFVSFQYAIGLLQDKRAYVREIGVFILGQHGTPTYPYKAESIALISERLTSDKSSAVRAAAAASLGHLRAYEAIEFLIEAASDTSADVRGCVAFALNGMKRRIRAREVLRTLRKDENGEVRFWADE

Nearest PDB structures (foldseek):
  1oyz-assembly1_A  TM=8.249E-01  e=2.739E-07  Escherichia coli
  7p0h-assembly2_B  TM=7.515E-01  e=3.078E-06  synthetic construct
  7q1f-assembly1_D  TM=8.218E-01  e=8.616E-05  synthetic construct
  7q1e-assembly1_D  TM=7.888E-01  e=6.260E-05  synthetic construct
  6gwd-assembly1_H  TM=7.167E-01  e=4.760E-05  synthetic construct

pLDDT: mean 83.23, std 21.8, range [26.67, 98.69]

Radius of gyration: 18.64 Å; Cα contacts (8 Å, |Δi|>4): 296; chains: 1; bounding box: 61×31×42 Å

Mean predicted aligned error: 8.85 Å